Protein AF-A0ABD2PYH4-F1 (afdb_monomer)

Solvent-accessible surface area (backbone atoms only — not comparable to full-atom values): 15329 Å² total; per-residue (Å²): 143,84,87,74,75,92,82,70,77,80,45,58,49,52,54,31,32,71,76,55,33,75,65,36,20,53,52,49,48,51,53,51,51,51,53,52,54,51,49,51,51,51,50,50,53,50,52,33,52,53,50,41,56,49,49,52,53,52,52,36,60,73,67,74,44,72,78,86,56,76,62,46,77,54,95,94,41,77,39,67,88,68,79,51,94,85,57,79,79,76,77,74,84,88,70,82,93,72,70,71,74,66,64,50,70,69,49,51,61,53,58,67,59,66,26,75,88,54,48,40,46,50,52,49,52,64,57,45,50,64,61,72,66,53,87,53,70,68,60,59,60,59,50,52,57,55,54,54,53,49,53,53,49,52,53,52,50,52,53,54,50,28,66,74,62,32,84,39,70,38,89,52,91,81,54,97,51,84,52,41,51,61,79,92,80,54,85,67,55,62,57,52,54,56,53,51,56,58,74,71,63,47,77,73,53,44,61,69,55,53,70,70,45,93,61,63,90,44,48,68,59,56,49,50,52,50,53,50,52,52,51,52,50,52,51,51,52,52,48,49,51,60,36,15,39,84,62,42,74,85,49,61,81,131

Structure (mmCIF, N/CA/C/O backbone):
data_AF-A0ABD2PYH4-F1
#
_entry.id   AF-A0ABD2PYH4-F1
#
loop_
_atom_site.group_PDB
_atom_site.id
_atom_site.type_symbol
_atom_site.label_atom_id
_atom_site.label_alt_id
_atom_site.label_comp_id
_atom_site.label_asym_id
_atom_site.label_entity_id
_atom_site.label_seq_id
_atom_site.pdbx_PDB_ins_code
_atom_site.Cartn_x
_atom_site.Cartn_y
_atom_site.Cartn_z
_atom_site.occupancy
_atom_site.B_iso_or_equiv
_atom_site.auth_seq_id
_atom_site.auth_comp_id
_atom_site.auth_asym_id
_atom_site.auth_atom_id
_atom_site.pdbx_PDB_model_num
ATOM 1 N N . LEU A 1 1 ? -25.770 0.759 36.633 1.00 55.25 1 LEU A N 1
ATOM 2 C CA . LEU A 1 1 ? -25.312 2.166 36.551 1.00 55.25 1 LEU A CA 1
ATOM 3 C C . LEU A 1 1 ? -24.703 2.582 37.887 1.00 55.25 1 LEU A C 1
ATOM 5 O O . LEU A 1 1 ? -25.435 2.976 38.781 1.00 55.25 1 LEU A O 1
ATOM 9 N N . ARG A 1 2 ? -23.384 2.439 38.046 1.00 36.56 2 ARG A N 1
ATOM 10 C CA . ARG A 1 2 ? -22.589 3.073 39.109 1.00 36.56 2 ARG A CA 1
ATOM 11 C C . ARG A 1 2 ? -21.143 3.151 38.610 1.00 36.56 2 ARG A C 1
ATOM 13 O O . ARG A 1 2 ? -20.531 2.115 38.390 1.00 36.56 2 ARG A O 1
ATOM 20 N N . GLY A 1 3 ? -20.645 4.371 38.404 1.00 35.72 3 GLY A N 1
ATOM 21 C CA . GLY A 1 3 ? -19.208 4.659 38.443 1.00 35.72 3 GLY A CA 1
ATOM 22 C C . GLY A 1 3 ? -18.401 4.716 37.141 1.00 35.72 3 GLY A C 1
ATOM 23 O O . GLY A 1 3 ? -17.185 4.781 37.248 1.00 35.72 3 GLY A O 1
ATOM 24 N N . PHE A 1 4 ? -19.000 4.738 35.945 1.00 38.03 4 PHE A N 1
ATOM 25 C CA . PHE A 1 4 ? -18.251 5.100 34.729 1.00 38.03 4 PHE A CA 1
ATOM 26 C C . PHE A 1 4 ? -18.482 6.574 34.405 1.00 38.03 4 PHE A C 1
ATOM 28 O O . PHE A 1 4 ? -19.596 6.981 34.078 1.00 38.03 4 PHE A O 1
ATOM 35 N N . SER A 1 5 ? -17.418 7.363 34.544 1.00 36.88 5 SER A N 1
ATOM 36 C CA . SER A 1 5 ? -17.341 8.753 34.103 1.00 36.88 5 SER A CA 1
ATOM 37 C C . SER A 1 5 ? -17.859 8.881 32.666 1.00 36.88 5 SER A C 1
ATOM 39 O O . SER A 1 5 ? -17.335 8.275 31.731 1.00 36.88 5 SER A O 1
ATOM 41 N N . SER A 1 6 ? -18.927 9.655 32.503 1.00 42.75 6 SER A N 1
ATOM 42 C CA . SER A 1 6 ? -19.680 9.869 31.270 1.00 42.75 6 SER A CA 1
ATOM 43 C C . SER A 1 6 ? -18.986 10.855 30.319 1.00 42.75 6 SER A C 1
ATOM 45 O O . SER A 1 6 ? -19.569 11.874 29.955 1.00 42.75 6 SER A O 1
ATOM 47 N N . SER A 1 7 ? -17.736 10.585 29.930 1.00 39.34 7 SER A N 1
ATOM 48 C CA . SER A 1 7 ? -17.018 11.418 28.944 1.00 39.34 7 SER A CA 1
ATOM 49 C C . SER A 1 7 ? -15.930 10.699 28.132 1.00 39.34 7 SER A C 1
ATOM 51 O O . SER A 1 7 ? -15.335 11.321 27.254 1.00 39.34 7 SER A O 1
ATOM 53 N N . ILE A 1 8 ? -15.654 9.416 28.372 1.00 49.25 8 ILE A N 1
ATOM 54 C CA . ILE A 1 8 ? -14.667 8.655 27.590 1.00 49.25 8 ILE A CA 1
ATOM 55 C C . ILE A 1 8 ? -15.451 7.615 26.805 1.00 49.25 8 ILE A C 1
ATOM 57 O O . ILE A 1 8 ? -16.076 6.714 27.360 1.00 49.25 8 ILE A O 1
ATOM 61 N N . GLY A 1 9 ? -15.579 7.851 25.504 1.00 55.28 9 GLY A N 1
ATOM 62 C CA . GLY A 1 9 ? -16.462 7.059 24.672 1.00 55.28 9 GLY A CA 1
ATOM 63 C C . GLY A 1 9 ? -15.933 5.641 24.530 1.00 55.28 9 GLY A C 1
ATOM 64 O O . GLY A 1 9 ? -14.962 5.488 23.821 1.00 55.28 9 GLY A O 1
ATOM 65 N N . ILE A 1 10 ? -16.673 4.646 25.041 1.00 61.97 10 ILE A N 1
ATOM 66 C CA . ILE A 1 10 ? -16.471 3.184 24.891 1.00 61.97 10 ILE A CA 1
ATOM 67 C C . ILE A 1 10 ? -15.473 2.848 23.770 1.00 61.97 10 ILE A C 1
ATOM 69 O O . ILE A 1 10 ? -15.827 2.939 22.589 1.00 61.97 10 ILE A O 1
ATOM 73 N N . GLU A 1 11 ? -14.239 2.528 24.119 1.00 75.75 11 GLU A N 1
ATOM 74 C CA . GLU A 1 11 ? -13.192 2.172 23.164 1.00 75.75 11 GLU A CA 1
ATOM 75 C C . GLU A 1 11 ? -13.165 0.656 22.935 1.00 75.75 11 GLU A C 1
ATOM 77 O O . GLU A 1 11 ? -13.817 -0.112 23.645 1.00 75.75 11 GLU A O 1
ATOM 82 N N . PHE A 1 12 ? -12.424 0.197 21.925 1.00 79.06 12 PHE A N 1
ATOM 83 C CA . PHE A 1 12 ? -12.293 -1.234 21.627 1.00 79.06 12 PHE A CA 1
ATOM 84 C C . PHE A 1 12 ? -11.855 -2.050 22.861 1.00 79.06 12 PHE A C 1
ATOM 86 O O . PHE A 1 12 ? -12.396 -3.122 23.134 1.00 79.06 12 PHE A O 1
ATOM 93 N N . VAL A 1 13 ? -10.943 -1.496 23.663 1.00 79.81 13 VAL A N 1
ATOM 94 C CA . VAL A 1 13 ? -10.446 -2.113 24.901 1.00 79.81 13 VAL A CA 1
ATOM 95 C C . VAL A 1 13 ? -11.536 -2.214 25.979 1.00 79.81 13 VAL A C 1
ATOM 97 O O . VAL A 1 13 ? -11.561 -3.201 26.719 1.00 79.81 13 VAL A O 1
ATOM 100 N N . ASP A 1 14 ? -12.473 -1.263 26.035 1.00 80.56 14 ASP A N 1
ATOM 101 C CA . ASP A 1 14 ? -13.601 -1.291 26.978 1.00 80.56 14 ASP A CA 1
ATOM 102 C C . ASP A 1 14 ? -14.601 -2.393 26.619 1.00 80.56 14 ASP A C 1
ATOM 104 O O . ASP A 1 14 ? -15.128 -3.082 27.495 1.00 80.56 14 ASP A O 1
ATOM 108 N N . VAL A 1 15 ? -14.833 -2.602 25.319 1.00 83.44 15 VAL A N 1
ATOM 109 C CA . VAL A 1 15 ? -15.679 -3.694 24.819 1.00 83.44 15 VAL A CA 1
ATOM 110 C C . VAL A 1 15 ? -15.059 -5.045 25.175 1.00 83.44 15 VAL A C 1
ATOM 112 O O . VAL A 1 15 ? -15.750 -5.930 25.680 1.00 83.44 15 VAL A O 1
ATOM 115 N N . LEU A 1 16 ? -13.747 -5.197 24.985 1.00 83.50 16 LEU A N 1
ATOM 116 C CA . LEU A 1 16 ? -13.039 -6.416 25.376 1.00 83.50 16 LEU A CA 1
ATOM 117 C C . LEU A 1 16 ? -13.054 -6.643 26.887 1.00 83.50 16 LEU A C 1
ATOM 119 O O . LEU A 1 16 ? -13.235 -7.777 27.324 1.00 83.50 16 LEU A O 1
ATOM 123 N N . HIS A 1 17 ? -12.919 -5.584 27.687 1.00 85.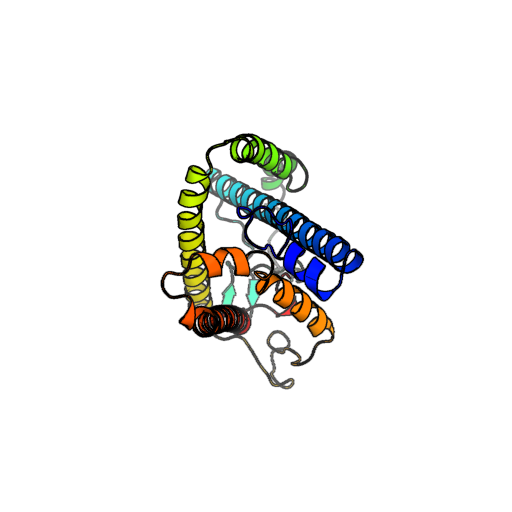88 17 HIS A N 1
ATOM 124 C CA . HIS A 1 17 ? -13.040 -5.688 29.138 1.00 85.88 17 HIS A CA 1
ATOM 125 C C . HIS A 1 17 ? -14.434 -6.170 29.561 1.00 85.88 17 HIS A C 1
ATOM 127 O O . HIS A 1 17 ? -14.556 -6.970 30.487 1.00 85.88 17 HIS A O 1
ATOM 133 N N . TYR A 1 18 ? -15.484 -5.710 28.875 1.00 86.25 18 TYR A N 1
ATOM 134 C CA . TYR A 1 18 ? -16.859 -6.112 29.161 1.00 86.25 18 TYR A CA 1
ATOM 135 C C . TYR A 1 18 ? -17.127 -7.589 28.832 1.00 86.25 18 TYR A C 1
ATOM 137 O O . TYR A 1 18 ? -17.716 -8.288 29.654 1.00 86.25 18 TYR A O 1
ATOM 145 N N . TYR A 1 19 ? -16.684 -8.078 27.667 1.00 88.69 19 TYR A N 1
ATOM 146 C CA . TYR A 1 19 ? -16.993 -9.443 27.217 1.00 88.69 19 TYR A CA 1
ATOM 147 C C . TYR A 1 19 ? -15.991 -10.511 27.679 1.00 88.69 19 TYR A C 1
ATOM 149 O O . TYR A 1 19 ? -16.397 -11.624 27.997 1.00 88.69 19 TYR A O 1
ATOM 157 N N . LEU A 1 20 ? -14.690 -10.204 27.702 1.00 88.75 20 LEU A N 1
ATOM 158 C CA . LEU A 1 20 ? -13.616 -11.165 28.004 1.00 88.75 20 LEU A CA 1
ATOM 159 C C . LEU A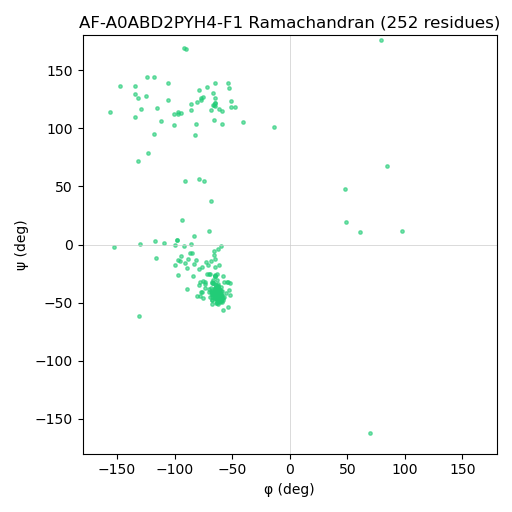 1 20 ? -12.956 -10.910 29.375 1.00 88.75 20 LEU A C 1
ATOM 161 O O . LEU A 1 20 ? -12.014 -11.607 29.762 1.00 88.75 20 LEU A O 1
ATOM 165 N N . GLY A 1 21 ? -13.425 -9.908 30.121 1.00 89.75 21 GLY A N 1
ATOM 166 C CA . GLY A 1 21 ? -12.884 -9.552 31.428 1.00 89.75 21 GLY A CA 1
ATOM 167 C C . GLY A 1 21 ? -11.484 -8.933 31.366 1.00 89.75 21 GLY A C 1
ATOM 168 O O . GLY A 1 21 ? -11.002 -8.458 30.333 1.00 89.75 21 GLY A O 1
ATOM 169 N N . ARG A 1 22 ? -10.800 -8.936 32.515 1.00 86.25 22 ARG A N 1
ATOM 170 C CA . ARG A 1 22 ? -9.528 -8.220 32.707 1.00 86.25 22 ARG A CA 1
ATOM 171 C C . ARG A 1 22 ? -8.386 -8.752 31.833 1.00 86.25 22 ARG A C 1
ATOM 173 O O . ARG A 1 22 ? -7.590 -7.962 31.334 1.00 86.25 22 ARG A O 1
ATOM 180 N N . TYR A 1 23 ? -8.330 -10.067 31.610 1.00 88.62 23 TYR A N 1
ATOM 181 C CA . TYR A 1 23 ? -7.319 -10.682 30.743 1.00 88.62 23 TYR A CA 1
ATOM 182 C C . TYR A 1 23 ? -7.549 -10.348 29.264 1.00 88.62 23 TYR A C 1
ATOM 184 O O . TYR A 1 23 ? -6.595 -10.016 28.565 1.00 88.62 23 TYR A O 1
ATOM 192 N N . GLY A 1 24 ? -8.801 -10.355 28.795 1.00 87.19 24 GLY A N 1
ATOM 193 C CA . GLY A 1 24 ? -9.121 -10.009 27.407 1.00 87.19 24 GLY A CA 1
ATOM 194 C C . GLY A 1 24 ? -8.787 -8.564 27.045 1.00 87.19 24 GLY A C 1
ATOM 195 O O . GLY A 1 24 ? -8.262 -8.303 25.967 1.00 87.19 24 GLY A O 1
ATOM 196 N N . SER A 1 25 ? -9.023 -7.633 27.971 1.00 85.31 25 SER A N 1
ATOM 197 C CA . SER A 1 25 ? -8.637 -6.227 27.814 1.00 85.31 25 SER A CA 1
ATOM 198 C C . SER A 1 25 ? -7.118 -6.053 27.663 1.00 85.31 25 SER A C 1
ATOM 200 O O . SER A 1 25 ? -6.668 -5.382 26.734 1.00 85.31 25 SER A O 1
ATOM 202 N N . PHE A 1 26 ? -6.320 -6.725 28.502 1.00 87.31 26 PHE A N 1
ATOM 203 C CA . PHE A 1 26 ? -4.856 -6.690 28.406 1.00 87.31 26 PHE A CA 1
ATOM 204 C C . PHE A 1 26 ? -4.339 -7.282 27.086 1.00 87.31 26 PHE A C 1
ATOM 206 O O . PHE A 1 26 ? -3.517 -6.667 26.408 1.00 87.31 26 PHE A O 1
ATOM 213 N N . VAL A 1 27 ? -4.853 -8.450 26.692 1.00 90.38 27 VAL A N 1
ATOM 214 C CA . VAL A 1 27 ? -4.476 -9.111 25.434 1.00 90.38 27 VAL A CA 1
ATOM 215 C C . VAL A 1 27 ? -4.837 -8.236 24.229 1.00 90.38 27 VAL A C 1
ATOM 217 O O . VAL A 1 27 ? -4.009 -8.035 23.341 1.00 90.38 27 VAL A O 1
ATOM 220 N N . GLY A 1 28 ? -6.035 -7.649 24.213 1.00 87.81 28 GLY A N 1
ATOM 221 C CA . GLY A 1 28 ? -6.471 -6.754 23.141 1.00 87.81 28 GLY A CA 1
ATOM 222 C C . GLY A 1 28 ? -5.644 -5.479 23.024 1.00 87.81 28 GLY A C 1
ATOM 223 O O . GLY A 1 28 ? -5.340 -5.039 21.914 1.00 87.81 28 GLY A O 1
ATOM 224 N N . PHE A 1 29 ? -5.237 -4.907 24.158 1.00 88.25 29 PHE A N 1
ATOM 225 C CA . PHE A 1 29 ? -4.316 -3.775 24.182 1.00 88.25 29 PHE A CA 1
ATOM 226 C C . PHE A 1 29 ? -2.960 -4.142 23.561 1.00 88.25 29 PHE A C 1
ATOM 228 O O . PHE A 1 29 ? -2.459 -3.410 22.707 1.00 88.25 29 PHE A O 1
ATOM 235 N N . LEU A 1 30 ? -2.405 -5.305 23.920 1.00 92.62 30 LEU A N 1
ATOM 236 C CA . LEU A 1 30 ? -1.135 -5.797 23.377 1.00 92.62 30 LEU A CA 1
ATOM 237 C C . LEU A 1 30 ? -1.186 -5.986 21.856 1.00 92.62 30 LEU A C 1
ATOM 239 O O . LEU A 1 30 ? -0.322 -5.471 21.149 1.00 92.62 30 LEU A O 1
ATOM 243 N N . PHE A 1 31 ? -2.214 -6.666 21.339 1.00 90.69 31 PHE A N 1
ATOM 244 C CA . PHE A 1 31 ? -2.383 -6.855 19.893 1.00 90.69 31 PHE A CA 1
ATOM 245 C C . PHE A 1 31 ? -2.593 -5.532 19.149 1.00 90.69 31 PHE A C 1
ATOM 247 O O . PHE A 1 31 ? -2.065 -5.346 18.052 1.00 90.69 31 PHE A O 1
ATOM 254 N N . SER A 1 32 ? -3.306 -4.583 19.761 1.00 90.44 32 SER A N 1
ATOM 255 C CA . SER A 1 32 ? -3.489 -3.246 19.192 1.00 90.44 32 SER A CA 1
ATOM 256 C C . SER A 1 32 ? -2.162 -2.497 19.077 1.00 90.44 32 SER A C 1
ATOM 258 O O . SER A 1 32 ? -1.856 -1.964 18.012 1.00 90.44 32 SER A O 1
ATOM 260 N N . MET A 1 33 ? -1.335 -2.518 20.125 1.00 90.56 33 MET A N 1
ATOM 261 C CA . MET A 1 33 ? 0.001 -1.914 20.090 1.00 90.56 33 MET A CA 1
ATOM 262 C C . MET A 1 33 ? 0.922 -2.605 19.086 1.00 90.56 33 MET A C 1
ATOM 264 O O . MET A 1 33 ? 1.617 -1.928 18.333 1.00 90.56 33 MET A O 1
ATOM 268 N N . LEU A 1 34 ? 0.881 -3.937 19.013 1.00 93.25 34 LEU A N 1
ATOM 269 C CA . LEU A 1 34 ? 1.674 -4.703 18.055 1.00 93.25 34 LEU A CA 1
ATOM 270 C C . LEU A 1 34 ? 1.336 -4.321 16.608 1.00 93.25 34 LEU A C 1
ATOM 272 O O . LEU A 1 34 ? 2.240 -4.064 15.817 1.00 93.25 34 LEU A O 1
ATOM 276 N N . SER A 1 35 ? 0.044 -4.225 16.276 1.00 91.19 35 SER A N 1
ATOM 277 C CA . SER A 1 35 ? -0.401 -3.813 14.938 1.00 91.19 35 SER A CA 1
ATOM 278 C C . SER A 1 35 ? 0.049 -2.391 14.583 1.00 91.19 35 SER A C 1
ATOM 280 O O . SER A 1 35 ? 0.496 -2.141 13.465 1.00 91.19 35 SER A O 1
ATOM 282 N N . PHE A 1 36 ? 0.004 -1.470 15.550 1.00 90.50 36 PHE A N 1
ATOM 283 C CA . PHE A 1 36 ? 0.435 -0.089 15.364 1.00 90.50 36 PHE A CA 1
ATOM 284 C C . PHE A 1 36 ? 1.948 0.016 15.135 1.00 90.50 36 PHE A C 1
ATOM 286 O O . PHE A 1 36 ? 2.381 0.655 14.178 1.00 90.50 36 PHE A O 1
ATOM 293 N N . VAL A 1 37 ? 2.758 -0.658 15.960 1.00 93.31 37 VAL A N 1
ATOM 294 C CA . VAL A 1 37 ? 4.220 -0.700 15.790 1.00 93.31 37 VAL A CA 1
ATOM 295 C C . VAL A 1 37 ? 4.598 -1.354 14.460 1.00 93.31 37 VAL A C 1
ATOM 297 O O . VAL A 1 37 ? 5.460 -0.836 13.754 1.00 93.31 37 VAL A O 1
ATOM 300 N N . GLY A 1 38 ? 3.921 -2.440 14.075 1.00 93.00 38 GLY A N 1
ATOM 301 C CA . GLY A 1 38 ? 4.127 -3.089 12.779 1.00 93.00 38 GLY A CA 1
ATOM 302 C C . GLY A 1 38 ? 3.883 -2.139 11.603 1.00 93.00 38 GLY A C 1
ATOM 303 O O . GLY A 1 38 ? 4.726 -2.035 10.714 1.00 93.00 38 GLY A O 1
ATOM 304 N N . ALA A 1 39 ? 2.784 -1.379 11.634 1.00 91.12 39 ALA A N 1
ATOM 305 C CA . ALA A 1 39 ? 2.490 -0.379 10.609 1.00 91.12 39 ALA A CA 1
ATOM 306 C C . ALA A 1 39 ? 3.558 0.730 10.544 1.00 91.12 39 ALA A C 1
ATOM 308 O O . ALA A 1 39 ? 3.969 1.115 9.452 1.00 91.12 39 ALA A O 1
ATOM 309 N N . LEU A 1 40 ? 4.055 1.209 11.693 1.00 91.38 40 LEU A N 1
ATOM 310 C CA . LEU A 1 40 ? 5.134 2.204 11.738 1.00 91.38 40 LEU A CA 1
ATOM 311 C C . LEU A 1 40 ? 6.433 1.689 11.107 1.00 91.38 40 LEU A C 1
ATOM 313 O O . LEU A 1 40 ? 7.085 2.430 10.373 1.00 91.38 40 LEU A O 1
ATOM 317 N N . ILE A 1 41 ? 6.793 0.427 11.358 1.00 92.50 41 ILE A N 1
ATOM 318 C CA . ILE A 1 41 ? 7.981 -0.201 10.764 1.00 92.50 41 ILE A CA 1
ATOM 319 C C . ILE A 1 41 ? 7.836 -0.283 9.242 1.00 92.50 41 ILE A C 1
ATOM 321 O O . ILE A 1 41 ? 8.741 0.131 8.521 1.00 92.50 41 ILE A O 1
ATOM 325 N N . VAL A 1 42 ? 6.692 -0.763 8.742 1.00 92.69 42 VAL A N 1
ATOM 326 C CA . VAL A 1 42 ? 6.438 -0.857 7.295 1.00 92.69 42 VAL A CA 1
ATOM 327 C C . VAL A 1 42 ? 6.469 0.525 6.642 1.00 92.69 42 VAL A C 1
ATOM 329 O O . VAL A 1 42 ? 7.111 0.690 5.608 1.00 92.69 42 VAL A O 1
ATOM 332 N N . PHE A 1 43 ? 5.852 1.541 7.255 1.00 90.75 43 PHE A N 1
ATOM 333 C CA . PHE A 1 43 ? 5.919 2.909 6.736 1.00 90.75 43 PHE A CA 1
ATOM 334 C C . PHE A 1 43 ? 7.342 3.451 6.686 1.00 90.75 43 PHE A C 1
ATOM 336 O O . PHE A 1 43 ? 7.703 4.093 5.702 1.00 90.75 43 PHE A O 1
ATOM 343 N N . PHE A 1 44 ? 8.155 3.179 7.706 1.00 92.06 44 PHE A N 1
ATOM 344 C CA . PHE A 1 44 ? 9.553 3.588 7.709 1.00 92.06 44 PHE A CA 1
ATOM 345 C C . PHE A 1 44 ? 10.333 2.927 6.565 1.00 92.06 44 PHE A C 1
ATOM 347 O O . PHE A 1 44 ? 10.993 3.626 5.800 1.00 92.06 44 PHE A O 1
ATOM 354 N N . ILE A 1 45 ? 10.188 1.607 6.389 1.00 91.62 45 ILE A N 1
ATOM 355 C CA . ILE A 1 45 ? 10.843 0.850 5.309 1.00 91.62 45 ILE A CA 1
ATOM 356 C C . ILE A 1 45 ? 10.422 1.378 3.934 1.00 91.62 45 ILE A C 1
ATOM 358 O O . ILE A 1 45 ? 11.277 1.646 3.090 1.00 91.62 45 ILE A O 1
ATOM 362 N N . LEU A 1 46 ? 9.117 1.562 3.707 1.00 91.50 46 LEU A N 1
ATOM 363 C CA . LEU A 1 46 ? 8.601 2.075 2.438 1.00 91.50 46 LEU A CA 1
ATOM 364 C C . LEU A 1 46 ? 9.117 3.484 2.156 1.00 91.50 46 LEU A C 1
ATOM 366 O O . LEU A 1 46 ? 9.550 3.760 1.044 1.00 91.50 46 LEU A O 1
ATOM 370 N N . LEU A 1 47 ? 9.112 4.369 3.152 1.00 90.94 47 LEU A N 1
ATOM 371 C CA . LEU A 1 47 ? 9.573 5.742 2.984 1.00 90.94 47 LEU A CA 1
ATOM 372 C C . LEU A 1 47 ? 11.076 5.809 2.678 1.00 90.94 47 LEU A C 1
ATOM 374 O O . LEU A 1 47 ? 11.481 6.577 1.808 1.00 90.94 47 LEU A O 1
ATOM 378 N N . THR A 1 48 ? 11.894 4.987 3.342 1.00 91.00 48 THR A N 1
ATOM 379 C CA . THR A 1 48 ? 13.316 4.838 3.005 1.00 91.00 48 THR A CA 1
ATOM 380 C C . THR A 1 48 ? 13.490 4.345 1.572 1.00 91.00 48 THR A C 1
ATOM 382 O O . THR A 1 48 ? 14.265 4.941 0.833 1.00 91.00 48 THR A O 1
ATOM 385 N N . ASN A 1 49 ? 12.758 3.308 1.160 1.00 89.88 49 ASN A N 1
ATOM 386 C CA . ASN A 1 49 ? 12.868 2.744 -0.185 1.00 89.88 49 ASN A CA 1
ATOM 387 C C . ASN A 1 49 ? 12.448 3.758 -1.270 1.00 89.88 49 ASN A C 1
ATOM 389 O O . ASN A 1 49 ? 13.185 4.015 -2.219 1.00 89.88 49 ASN A O 1
ATOM 393 N N . PHE A 1 50 ? 11.307 4.428 -1.081 1.00 90.88 50 PHE A N 1
ATOM 394 C CA . PHE A 1 50 ? 10.858 5.483 -1.988 1.00 90.88 50 PHE A CA 1
ATOM 395 C C . PHE A 1 50 ? 11.860 6.633 -2.075 1.00 90.88 50 PHE A C 1
ATOM 397 O O . PHE A 1 50 ? 12.138 7.104 -3.177 1.00 90.88 50 PHE A O 1
ATOM 404 N N . LEU A 1 51 ? 12.420 7.085 -0.948 1.00 89.56 51 LEU A N 1
ATOM 405 C CA . LEU A 1 51 ? 13.410 8.160 -0.961 1.00 89.56 51 LEU A CA 1
ATOM 406 C C . LEU A 1 51 ? 14.718 7.722 -1.626 1.00 89.56 51 LEU A C 1
ATOM 408 O O . LEU A 1 51 ? 15.304 8.508 -2.367 1.00 89.56 51 LEU A O 1
ATOM 412 N N . PHE A 1 52 ? 15.152 6.482 -1.393 1.00 88.62 52 PHE A N 1
ATOM 413 C CA . PHE A 1 52 ? 16.348 5.919 -2.007 1.00 88.62 52 PHE A CA 1
ATOM 414 C C . PHE A 1 52 ? 16.240 5.956 -3.537 1.00 88.62 52 PHE A C 1
ATOM 416 O O . PHE A 1 52 ? 17.041 6.644 -4.170 1.00 88.62 52 PHE A O 1
ATOM 423 N N . HIS A 1 53 ? 15.190 5.354 -4.106 1.00 86.69 53 HIS A N 1
ATOM 424 C CA . HIS A 1 53 ? 14.968 5.347 -5.557 1.00 86.69 53 HIS A CA 1
ATOM 425 C C . HIS A 1 53 ? 14.654 6.733 -6.133 1.00 86.69 53 HIS A C 1
ATOM 427 O O . HIS A 1 53 ? 15.015 7.029 -7.269 1.00 86.69 53 HIS A O 1
ATOM 433 N N . THR A 1 54 ? 14.023 7.621 -5.358 1.00 88.31 54 THR A N 1
ATOM 434 C CA . THR A 1 54 ? 13.850 9.024 -5.774 1.00 88.31 54 THR A CA 1
ATOM 435 C C . THR A 1 54 ? 15.204 9.730 -5.888 1.00 88.31 54 THR A C 1
ATOM 437 O O . THR A 1 54 ? 15.419 10.498 -6.821 1.00 88.31 54 THR A O 1
ATOM 440 N N . GLY A 1 55 ? 16.128 9.468 -4.959 1.00 85.38 55 GLY A N 1
ATOM 441 C CA . GLY A 1 55 ? 17.487 10.003 -4.995 1.00 85.38 55 GLY A CA 1
ATOM 442 C C . GLY A 1 55 ? 18.296 9.484 -6.180 1.00 85.38 55 GLY A C 1
ATOM 443 O O . GLY A 1 55 ? 18.913 10.289 -6.873 1.00 85.38 55 GLY A O 1
ATOM 444 N N . GLU A 1 56 ? 18.232 8.177 -6.457 1.00 82.75 56 GLU A N 1
ATOM 445 C CA . GLU A 1 56 ? 18.842 7.582 -7.656 1.00 82.75 56 GLU A CA 1
ATOM 446 C C . GLU A 1 56 ? 18.295 8.230 -8.933 1.00 82.75 56 GLU A C 1
ATOM 448 O O . GLU A 1 56 ? 19.068 8.696 -9.767 1.00 82.75 56 GLU A O 1
ATOM 453 N N . PHE A 1 57 ? 16.969 8.374 -9.039 1.00 83.56 57 PHE A N 1
ATOM 454 C CA . PHE A 1 57 ? 16.329 9.012 -10.190 1.00 83.56 57 PHE A CA 1
ATOM 455 C C . PHE A 1 57 ? 16.792 10.464 -10.401 1.00 83.56 57 PHE A C 1
ATOM 457 O O . PHE A 1 57 ? 17.085 10.871 -11.526 1.00 83.56 57 PHE A O 1
ATOM 464 N N . ILE A 1 58 ? 16.889 11.260 -9.329 1.00 85.50 58 ILE A N 1
ATOM 465 C CA . ILE A 1 58 ? 17.377 12.647 -9.407 1.00 85.50 58 ILE A CA 1
ATOM 466 C C . ILE A 1 58 ? 18.856 12.683 -9.814 1.00 85.50 58 ILE A C 1
ATOM 468 O O . ILE A 1 58 ? 19.246 13.532 -10.620 1.00 85.50 58 ILE A O 1
ATOM 472 N N . HIS A 1 59 ? 19.674 11.778 -9.273 1.00 82.50 59 HIS A N 1
ATOM 473 C CA . HIS A 1 59 ? 21.096 11.696 -9.588 1.00 82.50 59 HIS A CA 1
ATOM 474 C C . HIS A 1 59 ? 21.318 11.355 -11.067 1.00 82.50 59 HIS A C 1
ATOM 476 O O . HIS A 1 59 ? 22.014 12.100 -11.760 1.00 82.50 59 HIS A O 1
ATOM 482 N N . GLU A 1 60 ? 20.665 10.309 -11.578 1.00 80.00 60 GLU A N 1
ATOM 483 C CA . GLU A 1 60 ? 20.731 9.916 -12.992 1.00 80.00 60 GLU A CA 1
ATOM 484 C C . GLU A 1 60 ? 20.287 11.053 -13.921 1.00 80.00 60 GLU A C 1
ATOM 486 O O . GLU A 1 60 ? 20.988 11.392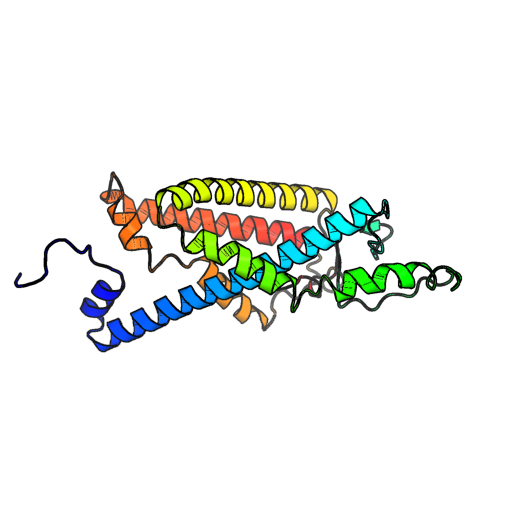 -14.880 1.00 80.00 60 GLU A O 1
ATOM 491 N N . TYR A 1 61 ? 19.181 11.727 -13.583 1.00 81.31 61 TYR A N 1
ATOM 492 C CA . TYR A 1 61 ? 18.695 12.878 -14.343 1.00 81.31 61 TYR A CA 1
ATOM 493 C C . TYR A 1 61 ? 19.704 14.039 -14.358 1.00 81.31 61 TYR A C 1
ATOM 495 O O . TYR A 1 61 ? 19.908 14.676 -15.392 1.00 81.31 61 TYR A O 1
ATOM 503 N N . SER A 1 62 ? 20.371 14.308 -13.230 1.00 80.94 62 SER A N 1
ATOM 504 C CA . SER A 1 62 ? 21.352 15.395 -13.113 1.00 80.94 62 SER A CA 1
ATOM 505 C C . SER A 1 62 ? 22.608 15.163 -13.958 1.00 80.94 62 SER A C 1
ATOM 507 O O . SER A 1 62 ? 23.167 16.109 -14.519 1.00 80.94 62 SER A O 1
ATOM 509 N N . GLN A 1 63 ? 23.013 13.902 -14.120 1.00 77.06 63 GLN A N 1
ATOM 510 C CA . GLN A 1 63 ? 24.193 13.525 -14.893 1.00 77.06 63 GLN A CA 1
ATOM 511 C C . GLN A 1 63 ? 23.923 13.414 -16.404 1.00 77.06 63 GLN A C 1
ATOM 513 O O . GLN A 1 63 ? 24.805 12.965 -17.134 1.00 77.06 63 GLN A O 1
ATOM 518 N N . HIS A 1 64 ? 22.727 13.795 -16.894 1.00 63.81 64 HIS A N 1
ATOM 519 C CA . HIS A 1 64 ? 22.278 13.595 -18.290 1.00 63.81 64 HIS A CA 1
ATOM 520 C C . HIS A 1 64 ? 22.498 12.162 -18.802 1.00 63.81 64 HIS A C 1
ATOM 522 O O . HIS A 1 64 ? 22.536 11.902 -20.006 1.00 63.81 64 HIS A O 1
ATOM 528 N N . SER A 1 65 ? 22.656 11.223 -17.877 1.00 58.62 65 SER A N 1
ATOM 529 C CA . SER A 1 65 ? 22.815 9.820 -18.176 1.00 58.62 65 SER A CA 1
ATOM 530 C C . SER A 1 65 ? 21.400 9.287 -18.297 1.00 58.62 65 SER A C 1
ATOM 532 O O . SER A 1 65 ? 20.621 9.365 -17.350 1.00 58.62 65 SER A O 1
ATOM 534 N N . HIS A 1 66 ? 21.020 8.826 -19.489 1.00 55.88 66 HIS A N 1
ATOM 535 C CA . HIS A 1 66 ? 19.751 8.122 -19.638 1.00 55.88 66 HIS A CA 1
ATOM 536 C C . HIS A 1 66 ? 19.711 6.979 -18.618 1.00 55.88 66 HIS A C 1
ATOM 538 O O . HIS A 1 66 ? 20.749 6.328 -18.454 1.00 55.88 66 HIS A O 1
ATOM 544 N N . PRO A 1 67 ? 18.563 6.734 -17.954 1.00 54.34 67 PRO A N 1
ATOM 545 C CA . PRO A 1 67 ? 18.461 5.674 -16.963 1.00 54.34 67 PRO A CA 1
ATOM 546 C C . PRO A 1 67 ? 18.987 4.392 -17.596 1.00 54.34 67 PRO A C 1
ATOM 548 O O . PRO A 1 67 ? 18.482 3.947 -18.632 1.00 54.34 67 PRO A O 1
ATOM 551 N N . SER A 1 68 ? 20.058 3.841 -17.023 1.00 49.22 68 SER A N 1
ATOM 552 C CA . SER A 1 68 ? 20.707 2.609 -17.475 1.00 49.22 68 SER A CA 1
ATOM 553 C C . SER A 1 68 ? 19.848 1.410 -17.085 1.00 49.22 68 SER A C 1
ATOM 555 O O . SER A 1 68 ? 20.282 0.487 -16.404 1.00 49.22 68 SER A O 1
ATOM 557 N N . MET A 1 69 ? 18.585 1.438 -17.498 1.00 51.69 69 MET A N 1
ATOM 558 C CA . MET A 1 69 ? 17.654 0.352 -17.305 1.00 51.69 69 MET A CA 1
ATOM 559 C C . MET A 1 69 ? 17.939 -0.653 -18.409 1.00 51.69 69 MET A C 1
ATOM 561 O O . MET A 1 69 ? 17.644 -0.417 -19.582 1.00 51.69 69 MET A O 1
ATOM 565 N N . HIS A 1 70 ? 18.613 -1.742 -18.047 1.00 54.50 70 HIS A N 1
ATOM 566 C CA . HIS A 1 70 ? 18.922 -2.805 -18.990 1.00 54.50 70 HIS A CA 1
ATOM 567 C C . HIS A 1 70 ? 17.607 -3.352 -19.567 1.00 54.50 70 HIS A C 1
ATOM 569 O O . HIS A 1 70 ? 16.803 -3.895 -18.806 1.00 54.50 70 HIS A O 1
ATOM 575 N N . PRO A 1 71 ? 17.354 -3.198 -20.881 1.00 54.81 71 PRO A N 1
ATOM 576 C CA . PRO A 1 71 ? 16.114 -3.668 -21.474 1.00 54.81 71 PRO A CA 1
ATOM 577 C C . PRO A 1 71 ? 16.058 -5.190 -21.364 1.00 54.81 71 PRO A C 1
ATOM 579 O O . PRO A 1 71 ? 16.979 -5.889 -21.795 1.00 54.81 71 PRO A O 1
ATOM 582 N N . ILE A 1 72 ? 14.973 -5.704 -20.789 1.00 59.00 72 ILE A N 1
ATOM 583 C CA . ILE A 1 72 ? 14.715 -7.140 -20.766 1.00 59.00 72 ILE A CA 1
ATOM 584 C C . ILE A 1 72 ? 14.014 -7.488 -22.080 1.00 59.00 72 ILE A C 1
ATOM 586 O O . ILE A 1 72 ? 12.956 -6.942 -22.401 1.00 59.00 72 ILE A O 1
ATOM 590 N N . PHE A 1 73 ? 14.629 -8.385 -22.850 1.00 57.59 73 PHE A N 1
ATOM 591 C CA . PHE A 1 73 ? 14.095 -8.873 -24.117 1.00 57.59 73 PHE A CA 1
ATOM 592 C C . PHE A 1 73 ? 13.328 -10.171 -23.879 1.00 57.59 73 PHE A C 1
ATOM 594 O O . PHE A 1 73 ? 13.924 -11.192 -23.536 1.00 57.59 73 PHE A O 1
ATOM 601 N N . ILE A 1 74 ? 12.012 -10.139 -24.075 1.00 60.94 74 ILE A N 1
ATOM 602 C CA . ILE A 1 74 ? 11.144 -11.320 -24.007 1.00 60.94 74 ILE A CA 1
ATOM 603 C C . ILE A 1 74 ? 10.204 -11.273 -25.215 1.00 60.94 74 ILE A C 1
ATOM 605 O O . ILE A 1 74 ? 9.600 -10.240 -25.481 1.00 60.94 74 ILE A O 1
ATOM 609 N N . HIS A 1 75 ? 10.109 -12.370 -25.978 1.00 54.94 75 HIS A N 1
ATOM 610 C CA . HIS A 1 75 ? 9.212 -12.500 -27.141 1.00 54.94 75 HIS A CA 1
ATOM 611 C C . HIS A 1 75 ? 9.249 -11.311 -28.133 1.00 54.94 75 HIS A C 1
ATOM 613 O O . HIS A 1 75 ? 8.210 -10.808 -28.551 1.00 54.94 75 HIS A O 1
ATOM 619 N N . ASN A 1 76 ? 10.445 -10.851 -28.532 1.00 57.19 76 ASN A N 1
ATOM 620 C CA . ASN A 1 76 ? 10.654 -9.701 -29.438 1.00 57.19 76 ASN A CA 1
ATOM 621 C C . ASN A 1 76 ? 10.107 -8.347 -28.938 1.00 57.19 76 ASN A C 1
ATOM 623 O O . ASN A 1 76 ? 10.102 -7.378 -29.698 1.00 57.19 76 ASN A O 1
ATOM 627 N N . GLN A 1 77 ? 9.692 -8.250 -27.674 1.00 59.34 77 GLN A N 1
ATOM 628 C CA . GLN A 1 77 ? 9.334 -6.994 -27.028 1.00 59.34 77 GLN A CA 1
ATOM 629 C C . GLN A 1 77 ? 10.426 -6.576 -26.041 1.00 59.34 77 GLN A C 1
ATOM 631 O O . GLN A 1 77 ? 11.012 -7.397 -25.329 1.00 59.34 77 GLN A O 1
ATOM 636 N N . THR A 1 78 ? 10.727 -5.279 -26.035 1.00 62.84 78 THR A N 1
ATOM 637 C CA . THR A 1 78 ? 11.678 -4.663 -25.110 1.00 62.84 78 THR A CA 1
ATOM 638 C C . THR A 1 78 ? 10.924 -4.054 -23.946 1.00 62.84 78 THR A C 1
ATOM 640 O O . THR A 1 78 ? 10.201 -3.073 -24.126 1.00 62.84 78 THR A O 1
ATOM 643 N N . PHE A 1 79 ? 11.129 -4.597 -22.750 1.00 64.25 79 PHE A N 1
ATOM 644 C CA . PHE A 1 79 ? 10.589 -4.021 -21.528 1.00 64.25 79 PHE A CA 1
ATOM 645 C C . PHE A 1 79 ? 11.694 -3.247 -20.811 1.00 64.25 79 PHE A C 1
ATOM 647 O O . PHE A 1 79 ? 12.661 -3.827 -20.320 1.00 64.25 79 PHE A O 1
ATOM 654 N N . THR A 1 80 ? 11.545 -1.925 -20.767 1.00 65.25 80 THR A N 1
ATOM 655 C CA . THR A 1 80 ? 12.438 -1.005 -20.044 1.00 65.25 80 THR A CA 1
ATOM 656 C C . THR A 1 80 ? 11.872 -0.576 -18.702 1.00 65.25 80 THR A C 1
ATOM 658 O O . THR A 1 80 ? 12.509 0.207 -18.028 1.00 65.25 80 THR A O 1
ATOM 661 N N . ASP A 1 81 ? 10.681 -1.049 -18.325 1.00 68.81 81 ASP A N 1
ATOM 662 C CA . ASP A 1 81 ? 9.912 -0.512 -17.194 1.00 68.81 81 ASP A CA 1
ATOM 663 C C . ASP A 1 81 ? 9.701 -1.540 -16.070 1.00 68.81 81 ASP A C 1
ATOM 665 O O . ASP A 1 81 ? 8.987 -1.268 -15.106 1.00 68.81 81 ASP A O 1
ATOM 669 N N . VAL A 1 82 ? 10.274 -2.740 -16.208 1.00 72.00 82 VAL A N 1
ATOM 670 C CA . VAL A 1 82 ? 10.097 -3.856 -15.271 1.00 72.00 82 VAL A CA 1
ATOM 671 C C . VAL A 1 82 ? 11.451 -4.483 -14.972 1.00 72.00 82 VAL A C 1
ATOM 673 O O . VAL A 1 82 ? 12.249 -4.699 -15.880 1.00 72.00 82 VAL A O 1
ATOM 676 N N . VAL A 1 83 ? 11.700 -4.791 -13.700 1.00 73.44 83 VAL A N 1
ATOM 677 C CA . VAL A 1 83 ? 12.955 -5.385 -13.224 1.00 73.44 83 VAL A CA 1
ATOM 678 C C . VAL A 1 83 ? 12.649 -6.678 -12.480 1.00 73.44 83 VAL A C 1
ATOM 680 O O . VAL A 1 83 ? 11.640 -6.779 -11.784 1.00 73.44 83 VAL A O 1
ATOM 683 N N . CYS A 1 84 ? 13.533 -7.663 -12.613 1.00 73.19 84 CYS A N 1
ATOM 684 C CA . CYS A 1 84 ? 13.533 -8.859 -11.784 1.00 73.19 84 CYS A CA 1
ATOM 685 C C . CYS A 1 84 ? 14.956 -9.155 -11.323 1.00 73.19 84 CYS A C 1
ATOM 687 O O . CYS A 1 84 ? 15.797 -9.567 -12.118 1.00 73.19 84 CYS A O 1
ATOM 689 N N . GLU A 1 85 ? 15.209 -8.967 -10.030 1.00 65.38 85 GLU A N 1
ATOM 690 C CA . GLU A 1 85 ? 16.524 -9.197 -9.414 1.00 65.38 85 GLU A CA 1
ATOM 691 C C . GLU A 1 85 ? 16.963 -10.675 -9.507 1.00 65.38 85 GLU A C 1
ATOM 693 O O . GLU A 1 85 ? 18.153 -10.972 -9.531 1.00 65.38 85 GLU A O 1
ATOM 698 N N . ASN A 1 86 ? 16.002 -11.604 -9.612 1.00 60.50 86 ASN A N 1
ATOM 699 C CA . ASN A 1 86 ? 16.234 -13.054 -9.591 1.00 60.50 86 ASN A CA 1
ATOM 700 C C . ASN A 1 86 ? 16.436 -13.693 -10.976 1.00 60.50 86 ASN A C 1
ATOM 702 O O . ASN A 1 86 ? 16.616 -14.909 -11.065 1.00 60.50 86 ASN A O 1
ATOM 706 N N . LEU A 1 87 ? 16.370 -12.922 -12.064 1.00 56.72 87 LEU A N 1
ATOM 707 C CA . LEU A 1 87 ? 16.620 -13.453 -13.403 1.00 56.72 87 LEU A CA 1
ATOM 708 C C . LEU A 1 87 ? 18.140 -13.528 -13.634 1.00 56.72 87 LEU A C 1
ATOM 710 O O . LEU A 1 87 ? 18.815 -12.501 -13.543 1.00 56.72 87 LEU A O 1
ATOM 714 N N . PRO A 1 88 ? 18.714 -14.709 -13.942 1.00 44.06 88 PRO A N 1
ATOM 715 C CA . PRO A 1 88 ? 20.095 -14.769 -14.385 1.00 44.06 88 PRO A CA 1
ATOM 716 C C . PRO A 1 88 ? 20.206 -13.973 -15.684 1.00 44.06 88 PRO A C 1
ATOM 718 O O . PRO A 1 88 ? 19.570 -14.304 -16.683 1.00 44.06 88 PRO A O 1
ATOM 721 N N . TRP A 1 89 ? 20.998 -12.904 -15.635 1.00 44.00 89 TRP A N 1
ATOM 722 C CA . TRP A 1 89 ? 21.442 -12.109 -16.771 1.00 44.00 89 TRP A CA 1
ATOM 723 C C . TRP A 1 89 ? 21.785 -13.050 -17.931 1.00 44.00 89 TRP A C 1
ATOM 725 O O . TRP A 1 89 ? 22.799 -13.748 -17.883 1.00 44.00 89 TRP A O 1
ATOM 735 N N . MET A 1 90 ? 20.941 -13.122 -18.963 1.00 38.84 90 MET A N 1
ATOM 736 C CA . MET A 1 90 ? 21.364 -13.768 -20.200 1.00 38.84 90 MET A CA 1
ATOM 737 C C . MET A 1 90 ? 22.463 -12.882 -20.793 1.00 38.84 90 MET A C 1
ATOM 739 O O . MET A 1 90 ? 22.215 -11.696 -21.030 1.00 38.84 90 MET A O 1
ATOM 743 N N . PRO A 1 91 ? 23.689 -13.397 -20.987 1.00 32.75 91 PRO A N 1
ATOM 744 C CA . PRO A 1 91 ? 24.763 -12.592 -21.530 1.00 32.75 91 PRO A CA 1
ATOM 745 C C . PRO A 1 91 ? 24.391 -12.206 -22.959 1.00 32.75 91 PRO A C 1
ATOM 747 O O . PRO A 1 91 ? 24.185 -13.069 -23.815 1.00 32.75 91 PRO A O 1
ATOM 750 N N . ILE A 1 92 ? 24.333 -10.899 -23.217 1.00 39.78 92 ILE A N 1
ATOM 751 C CA . ILE A 1 92 ? 24.391 -10.368 -24.575 1.00 39.78 92 ILE A CA 1
ATOM 752 C C . ILE A 1 92 ? 25.718 -10.866 -25.146 1.00 39.78 92 ILE A C 1
ATOM 754 O O . ILE A 1 92 ? 26.796 -10.397 -24.771 1.00 39.78 92 ILE A O 1
ATOM 758 N N . THR A 1 93 ? 25.653 -11.877 -26.007 1.00 39.88 93 THR A N 1
ATOM 759 C CA . THR A 1 93 ? 26.812 -12.291 -26.783 1.00 39.88 93 THR A CA 1
ATOM 760 C C . THR A 1 93 ? 27.149 -11.129 -27.714 1.00 39.88 93 THR A C 1
ATOM 762 O O . THR A 1 93 ? 26.333 -10.710 -28.530 1.00 39.88 93 THR A O 1
ATOM 765 N N . ASN A 1 94 ? 28.362 -10.600 -27.546 1.00 42.16 94 ASN A N 1
ATOM 766 C CA . ASN A 1 94 ? 29.000 -9.557 -28.356 1.00 42.16 94 ASN A CA 1
ATOM 767 C C . ASN A 1 94 ? 28.660 -8.098 -27.996 1.00 42.16 94 ASN A C 1
ATOM 769 O O . ASN A 1 94 ? 28.138 -7.347 -28.813 1.00 42.16 94 ASN A O 1
ATOM 773 N N . ALA A 1 95 ? 29.100 -7.642 -26.820 1.00 39.41 95 ALA A N 1
ATOM 774 C CA . ALA A 1 95 ? 29.464 -6.236 -26.633 1.00 39.41 95 ALA A CA 1
ATOM 775 C C . ALA A 1 95 ? 30.857 -6.147 -25.996 1.00 39.41 95 ALA A C 1
ATOM 777 O O . ALA A 1 95 ? 31.111 -6.639 -24.900 1.00 39.41 95 ALA A O 1
ATOM 778 N N . SER A 1 96 ? 31.785 -5.563 -26.747 1.00 37.47 96 SER A N 1
ATOM 779 C CA . SER A 1 96 ? 33.190 -5.357 -26.408 1.00 37.47 96 SER A CA 1
ATOM 780 C C . SER A 1 96 ? 33.389 -4.705 -25.034 1.00 37.47 96 SER A C 1
ATOM 782 O O . SER A 1 96 ? 32.940 -3.590 -24.776 1.00 37.47 96 SER A O 1
ATOM 784 N N . SER A 1 97 ? 34.153 -5.395 -24.195 1.00 40.22 97 SER A N 1
ATOM 785 C CA . SER A 1 97 ? 34.489 -5.161 -22.786 1.00 40.22 97 SER A CA 1
ATOM 786 C C . SER A 1 97 ? 35.386 -3.943 -22.496 1.00 40.22 97 SER A C 1
ATOM 788 O O . SER A 1 97 ? 36.257 -4.004 -21.628 1.00 40.22 97 SER A O 1
ATOM 790 N N . ARG A 1 98 ? 35.214 -2.817 -23.204 1.00 32.19 98 ARG A N 1
ATOM 791 C CA . ARG A 1 98 ? 36.110 -1.648 -23.057 1.00 32.19 98 ARG A CA 1
ATOM 792 C C . ARG A 1 98 ? 35.460 -0.367 -22.522 1.00 32.19 98 ARG A C 1
ATOM 794 O O . ARG A 1 98 ? 36.190 0.516 -22.091 1.00 32.19 98 ARG A O 1
ATOM 801 N N . SER A 1 99 ? 34.132 -0.272 -22.441 1.00 39.00 99 SER A N 1
ATOM 802 C CA . SER A 1 99 ? 33.432 0.916 -21.908 1.00 39.00 99 SER A CA 1
ATOM 803 C C . SER A 1 99 ? 33.059 0.839 -20.417 1.00 39.00 99 SER A C 1
ATOM 805 O O . SER A 1 99 ? 32.698 1.853 -19.828 1.00 39.00 99 SER A O 1
ATOM 807 N N . GLN A 1 100 ? 33.193 -0.320 -19.764 1.00 42.25 100 GLN A N 1
ATOM 808 C CA . GLN A 1 100 ? 32.704 -0.520 -18.388 1.00 42.25 100 GLN A CA 1
ATOM 809 C C . GLN A 1 100 ? 33.649 0.013 -17.288 1.00 42.25 100 GLN A C 1
ATOM 811 O O . GLN A 1 100 ? 33.248 0.143 -16.134 1.00 42.25 100 GLN A O 1
ATOM 816 N N . TYR A 1 101 ? 34.901 0.349 -17.623 1.00 34.78 101 TYR A N 1
ATOM 817 C CA . TYR A 1 101 ? 35.910 0.747 -16.630 1.00 34.78 101 TYR A CA 1
ATOM 818 C C . TYR A 1 101 ? 35.978 2.257 -16.349 1.00 34.78 101 TYR A C 1
ATOM 820 O O . TYR A 1 101 ? 36.538 2.632 -15.324 1.00 34.78 101 TYR A O 1
ATOM 828 N N . MET A 1 102 ? 35.395 3.120 -17.194 1.00 32.88 102 MET A N 1
ATOM 829 C CA . MET A 1 102 ? 35.404 4.578 -16.962 1.00 32.88 102 MET A CA 1
ATOM 830 C C . MET A 1 102 ? 34.133 5.121 -16.293 1.00 32.88 102 MET A C 1
ATOM 832 O O . MET A 1 102 ? 34.238 6.070 -15.527 1.00 32.88 102 MET A O 1
ATOM 836 N N . ALA A 1 103 ? 32.974 4.469 -16.444 1.00 41.88 103 ALA A N 1
ATOM 837 C CA . ALA A 1 103 ? 31.754 4.835 -15.704 1.00 41.88 103 ALA A CA 1
ATOM 838 C C . ALA A 1 103 ? 31.823 4.485 -14.201 1.00 41.88 103 ALA A C 1
ATOM 840 O O . ALA A 1 103 ? 31.066 5.008 -13.390 1.00 41.88 103 ALA A O 1
ATOM 841 N N . LYS A 1 104 ? 32.753 3.603 -13.811 1.00 39.25 104 LYS A N 1
ATOM 842 C CA . LYS A 1 104 ? 32.864 3.122 -12.432 1.00 39.25 104 LYS A CA 1
ATOM 843 C C . LYS A 1 104 ? 33.564 4.114 -11.495 1.00 39.25 104 LYS A C 1
ATOM 845 O O . LYS A 1 104 ? 33.348 4.021 -10.296 1.00 39.25 104 LYS A O 1
ATOM 850 N N . LEU A 1 105 ? 34.367 5.059 -11.999 1.00 44.34 105 LEU A N 1
ATOM 851 C CA . LEU A 1 105 ? 35.138 5.971 -11.139 1.00 44.34 105 LEU A CA 1
ATOM 852 C C . LEU A 1 105 ? 34.298 7.121 -10.547 1.00 44.34 105 LEU A C 1
ATOM 854 O O . LEU A 1 105 ? 34.547 7.487 -9.407 1.00 44.34 105 LEU A O 1
ATOM 858 N N . GLU A 1 106 ? 33.277 7.628 -11.251 1.00 48.16 106 GLU A N 1
ATOM 859 C CA . GLU A 1 106 ? 32.328 8.627 -10.706 1.00 48.16 106 GLU A CA 1
ATOM 860 C C . GLU A 1 106 ? 31.187 7.987 -9.891 1.00 48.16 106 GLU A C 1
ATOM 862 O O . GLU A 1 106 ? 30.681 8.592 -8.950 1.00 48.16 106 GLU A O 1
ATOM 867 N N . SER A 1 107 ? 30.818 6.731 -10.177 1.00 51.12 107 SER A N 1
ATOM 868 C CA . SER A 1 107 ? 29.750 6.018 -9.449 1.00 51.12 107 SER A CA 1
ATOM 869 C C . SER A 1 107 ? 30.121 5.576 -8.024 1.00 51.12 107 SER A C 1
ATOM 871 O O . SER A 1 107 ? 29.243 5.185 -7.255 1.00 51.12 107 SER A O 1
ATOM 873 N N . ILE A 1 108 ? 31.413 5.571 -7.669 1.00 52.81 108 ILE A N 1
ATOM 874 C CA . ILE A 1 108 ? 31.877 5.076 -6.361 1.00 52.81 108 ILE A CA 1
ATOM 875 C C . ILE A 1 108 ? 31.521 6.062 -5.238 1.00 52.81 108 ILE A C 1
ATOM 877 O O . ILE A 1 108 ? 31.156 5.610 -4.157 1.00 52.81 108 ILE A O 1
ATOM 881 N N . ASP A 1 109 ? 31.531 7.375 -5.485 1.00 60.50 109 ASP A N 1
ATOM 882 C CA . ASP A 1 109 ? 31.259 8.363 -4.430 1.00 60.50 109 ASP A CA 1
ATOM 883 C C . ASP A 1 109 ? 29.763 8.474 -4.093 1.00 60.50 109 ASP A C 1
ATOM 885 O O . ASP A 1 109 ? 29.399 8.509 -2.915 1.00 60.50 109 ASP A O 1
ATOM 889 N N . PHE A 1 110 ? 28.876 8.455 -5.097 1.00 65.12 110 PHE A N 1
ATOM 890 C CA . PHE A 1 110 ? 27.429 8.515 -4.854 1.00 65.12 110 PHE A CA 1
ATOM 891 C C . PHE A 1 110 ? 26.900 7.233 -4.205 1.00 65.12 110 PHE A C 1
ATOM 893 O O . PHE A 1 110 ? 26.178 7.318 -3.219 1.00 65.12 110 PHE A O 1
ATOM 900 N N . ASN A 1 111 ? 27.303 6.050 -4.679 1.00 64.50 111 ASN A N 1
ATOM 901 C CA . ASN A 1 111 ? 26.809 4.780 -4.128 1.00 64.50 111 ASN A CA 1
ATOM 902 C C . ASN A 1 111 ? 27.318 4.500 -2.704 1.00 64.50 111 ASN A C 1
ATOM 904 O O . ASN A 1 111 ? 26.672 3.774 -1.952 1.00 64.50 111 ASN A O 1
ATOM 908 N N . VAL A 1 112 ? 28.466 5.069 -2.315 1.00 66.12 112 VAL A N 1
ATOM 909 C CA . VAL A 1 112 ? 28.976 4.992 -0.935 1.00 66.12 112 VAL A CA 1
ATOM 910 C C . VAL A 1 112 ? 28.264 5.996 -0.022 1.00 66.12 112 VAL A C 1
ATOM 912 O O . VAL A 1 112 ? 28.034 5.700 1.151 1.00 66.12 112 VAL A O 1
ATOM 915 N N . PHE A 1 113 ? 27.905 7.177 -0.536 1.00 69.12 113 PHE A N 1
ATOM 916 C CA . PHE A 1 113 ? 27.225 8.216 0.239 1.00 69.12 113 PHE A CA 1
ATOM 917 C C . PHE A 1 113 ? 25.712 7.973 0.373 1.00 69.12 113 PHE A C 1
ATOM 919 O O . PHE A 1 113 ? 25.151 8.099 1.462 1.00 69.12 113 PHE A O 1
ATOM 926 N N . TRP A 1 114 ? 25.049 7.592 -0.717 1.00 76.56 114 TRP A N 1
ATOM 927 C CA . TRP A 1 114 ? 23.612 7.343 -0.810 1.00 76.56 114 TRP A CA 1
ATOM 928 C C . TRP A 1 114 ? 23.279 5.879 -0.513 1.00 76.56 114 TRP A C 1
ATOM 930 O O . TRP A 1 114 ? 22.650 5.188 -1.302 1.00 76.56 114 TRP A O 1
ATOM 940 N N . ASP A 1 115 ? 23.721 5.380 0.638 1.00 75.69 115 ASP A N 1
ATOM 941 C CA . ASP A 1 115 ? 23.457 3.998 1.038 1.00 75.69 115 ASP A CA 1
ATOM 942 C C . ASP A 1 115 ? 22.014 3.827 1.552 1.00 75.69 115 ASP A C 1
ATOM 944 O O . ASP A 1 115 ? 21.583 4.508 2.498 1.00 75.69 115 ASP A O 1
ATOM 948 N N . SER A 1 116 ? 21.288 2.866 0.966 1.00 69.25 116 SER A N 1
ATOM 949 C CA . SER A 1 116 ? 19.926 2.480 1.356 1.00 69.25 116 SER A CA 1
ATOM 950 C C . SER A 1 116 ? 19.832 2.033 2.817 1.00 69.25 116 SER A C 1
ATOM 952 O O . SER A 1 116 ? 18.754 2.136 3.404 1.00 69.25 116 SER A O 1
ATOM 954 N N . GLN A 1 117 ? 20.913 1.519 3.410 1.00 75.56 117 GLN A N 1
ATOM 955 C CA . GLN A 1 117 ? 20.875 0.948 4.760 1.00 75.56 117 GLN A CA 1
ATOM 956 C C . GLN A 1 117 ? 21.292 1.923 5.862 1.00 75.56 117 GLN A C 1
ATOM 958 O O . GLN A 1 117 ? 21.032 1.654 7.037 1.00 75.56 117 GLN A O 1
ATOM 963 N N . ARG A 1 118 ? 21.915 3.060 5.522 1.00 78.19 118 ARG A N 1
ATOM 964 C CA . ARG A 1 118 ? 22.533 3.933 6.530 1.00 78.19 118 ARG A CA 1
ATOM 965 C C . ARG A 1 118 ? 22.154 5.400 6.409 1.00 78.19 118 ARG A C 1
ATOM 967 O O . ARG A 1 118 ? 21.562 5.945 7.340 1.00 78.19 118 ARG A O 1
ATOM 974 N N . PHE A 1 119 ? 22.472 6.046 5.290 1.00 84.31 119 PHE A N 1
ATOM 975 C CA . PHE A 1 119 ? 22.254 7.486 5.148 1.00 84.31 119 PHE A CA 1
ATOM 976 C C . PHE A 1 119 ? 20.775 7.821 4.925 1.00 84.31 119 PHE A C 1
ATOM 978 O O . PHE A 1 119 ? 20.227 8.686 5.611 1.00 84.31 119 PHE A O 1
ATOM 985 N N . VAL A 1 120 ? 20.099 7.085 4.035 1.00 86.06 120 VAL A N 1
ATOM 986 C CA . VAL A 1 120 ? 18.685 7.332 3.707 1.00 86.06 120 VAL A CA 1
ATOM 987 C C . VAL A 1 120 ? 17.753 7.128 4.916 1.00 86.06 120 VAL A C 1
ATOM 989 O O . VAL A 1 120 ? 16.949 8.024 5.192 1.00 86.06 120 VAL A O 1
ATOM 992 N N . PRO A 1 121 ? 17.866 6.041 5.711 1.00 87.00 121 PRO A N 1
ATOM 993 C CA . PRO A 1 121 ? 17.071 5.887 6.932 1.00 87.00 121 PRO A CA 1
ATOM 994 C C . PRO A 1 121 ? 17.299 7.013 7.950 1.00 87.00 121 PRO A C 1
ATOM 996 O O . PRO A 1 121 ? 16.349 7.494 8.571 1.00 87.00 121 PRO A O 1
ATOM 999 N N . PHE A 1 122 ? 18.548 7.462 8.118 1.00 87.94 122 PHE A N 1
ATOM 1000 C CA . PHE A 1 122 ? 18.886 8.549 9.039 1.00 87.94 122 PHE A CA 1
ATOM 1001 C C . PHE A 1 122 ? 18.277 9.885 8.597 1.00 87.94 122 PHE A C 1
ATOM 1003 O O . PHE A 1 122 ? 17.724 10.617 9.421 1.00 87.94 122 PHE A O 1
ATOM 1010 N N . LEU A 1 123 ? 18.316 10.182 7.296 1.00 88.56 123 LEU A N 1
ATOM 1011 C CA . LEU A 1 123 ? 17.688 11.369 6.721 1.00 88.56 123 LEU A CA 1
ATOM 1012 C C . LEU A 1 123 ? 16.172 11.374 6.965 1.00 88.56 123 LEU A C 1
ATOM 1014 O O . LEU A 1 123 ? 15.621 12.387 7.396 1.00 88.56 123 LEU A O 1
ATOM 1018 N N . ILE A 1 124 ? 15.508 10.229 6.769 1.00 90.06 124 ILE A N 1
ATOM 1019 C CA . ILE A 1 124 ? 14.083 10.067 7.079 1.00 90.06 124 ILE A CA 1
ATOM 1020 C C . ILE A 1 124 ? 13.800 10.281 8.563 1.00 90.06 124 ILE A C 1
ATOM 1022 O O . ILE A 1 124 ? 12.863 11.001 8.898 1.00 90.06 124 ILE A O 1
ATOM 1026 N N . PHE A 1 125 ? 14.604 9.710 9.460 1.00 88.62 125 PHE A N 1
ATOM 1027 C CA . PHE A 1 125 ? 14.436 9.925 10.896 1.00 88.62 125 PHE A CA 1
ATOM 1028 C C . PHE A 1 125 ? 14.549 11.412 11.261 1.00 88.62 125 PHE A C 1
ATOM 1030 O O . PHE A 1 125 ? 13.694 11.946 11.968 1.00 88.62 125 PHE A O 1
ATOM 1037 N N . CYS A 1 126 ? 15.559 12.097 10.720 1.00 89.75 126 CYS A N 1
ATOM 1038 C CA . CYS A 1 126 ? 15.771 13.527 10.921 1.00 89.75 126 CYS A CA 1
ATOM 1039 C C . CYS A 1 126 ? 14.607 14.376 10.376 1.00 89.75 126 CYS A C 1
ATOM 1041 O O . CYS A 1 126 ? 14.241 15.370 10.995 1.00 89.75 126 CYS A O 1
ATOM 1043 N N . LEU A 1 127 ? 13.987 13.969 9.262 1.00 88.38 127 LEU A N 1
ATOM 1044 C CA . LEU A 1 127 ? 12.837 14.653 8.663 1.00 88.38 127 LEU A CA 1
ATOM 1045 C C . LEU A 1 127 ? 11.526 14.383 9.415 1.00 88.38 127 LEU A C 1
ATOM 1047 O O . LEU A 1 127 ? 10.730 15.299 9.615 1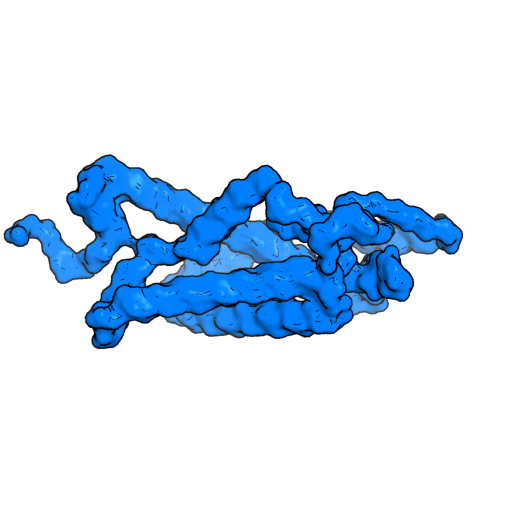.00 88.38 127 LEU A O 1
ATOM 1051 N N . LEU A 1 128 ? 11.287 13.143 9.848 1.00 87.12 128 LEU A N 1
ATOM 1052 C CA . LEU A 1 128 ? 10.069 12.766 10.567 1.00 87.12 128 LEU A CA 1
ATOM 1053 C C . LEU A 1 128 ? 10.055 13.292 12.001 1.00 87.12 128 LEU A C 1
ATOM 1055 O O . LEU A 1 128 ? 8.987 13.621 12.507 1.00 87.12 128 LEU A O 1
ATOM 1059 N N . PHE A 1 129 ? 11.213 13.409 12.654 1.00 86.75 129 PHE A N 1
ATOM 1060 C CA . PHE A 1 129 ? 11.308 13.902 14.027 1.00 86.75 129 PHE A CA 1
ATOM 1061 C C . PHE A 1 129 ? 10.626 15.271 14.247 1.00 86.75 129 PHE A C 1
ATOM 1063 O O . PHE A 1 129 ? 9.748 15.345 15.107 1.00 86.75 129 PHE A O 1
ATOM 1070 N N . PRO A 1 130 ? 10.923 16.344 13.483 1.00 85.06 130 PRO A N 1
ATOM 1071 C CA . PRO A 1 130 ? 10.228 17.622 13.627 1.00 85.06 130 PRO A CA 1
ATOM 1072 C C . PRO A 1 130 ? 8.756 17.541 13.202 1.00 85.06 130 PRO A C 1
ATOM 1074 O O . PRO A 1 130 ? 7.911 18.216 13.781 1.00 85.06 130 PRO A O 1
ATOM 1077 N N . VAL A 1 131 ? 8.423 16.694 12.220 1.00 83.69 131 VAL A N 1
ATOM 1078 C CA . VAL A 1 131 ? 7.038 16.537 11.751 1.00 83.69 131 VAL A CA 1
ATOM 1079 C C . VAL A 1 131 ? 6.156 15.902 12.829 1.00 83.69 131 VAL A C 1
ATOM 1081 O O . VAL A 1 131 ? 5.042 16.363 13.068 1.00 83.69 131 VAL A O 1
ATOM 1084 N N . CYS A 1 132 ? 6.664 14.883 13.521 1.00 80.81 132 CYS A N 1
ATOM 1085 C CA . CYS A 1 132 ? 5.966 14.192 14.602 1.00 80.81 132 CYS A CA 1
ATOM 1086 C C . CYS A 1 132 ? 5.859 15.033 15.881 1.00 80.81 132 CYS A C 1
ATOM 1088 O O . CYS A 1 132 ? 4.940 14.822 16.670 1.00 80.81 132 CYS A O 1
ATOM 1090 N N . THR A 1 133 ? 6.773 15.982 16.104 1.00 82.44 133 THR A N 1
ATOM 1091 C CA . THR A 1 133 ? 6.737 16.872 17.276 1.00 82.44 133 THR A CA 1
ATOM 1092 C C . THR A 1 133 ? 5.843 18.097 17.080 1.00 82.44 133 THR A C 1
ATOM 1094 O O . THR A 1 133 ? 5.572 18.809 18.051 1.00 82.44 133 THR A O 1
ATOM 1097 N N . PHE A 1 134 ? 5.305 18.337 15.875 1.00 81.62 134 PHE A N 1
ATOM 1098 C CA . PHE A 1 134 ? 4.301 19.381 15.676 1.00 81.62 134 PHE A CA 1
ATOM 1099 C C . PHE A 1 134 ? 2.999 19.042 16.414 1.00 81.62 134 PHE A C 1
ATOM 1101 O O . PHE A 1 134 ? 2.193 18.224 15.978 1.00 81.62 134 PHE A O 1
ATOM 1108 N N . GLY A 1 135 ? 2.742 19.751 17.513 1.00 70.00 135 GLY A N 1
ATOM 1109 C CA . GLY A 1 135 ? 1.561 19.569 18.364 1.00 70.00 135 GLY A CA 1
ATOM 1110 C C . GLY A 1 135 ? 0.218 20.010 17.762 1.00 70.00 135 GLY A C 1
ATOM 1111 O O . GLY A 1 135 ? -0.756 20.115 18.503 1.00 70.00 135 GLY A O 1
ATOM 1112 N N . ASN A 1 136 ? 0.133 20.304 16.457 1.00 77.31 136 ASN A N 1
ATOM 1113 C CA . ASN A 1 136 ? -1.116 20.730 15.823 1.00 77.31 136 ASN A CA 1
ATOM 1114 C C . ASN A 1 136 ? -1.795 19.571 15.062 1.00 77.31 136 ASN A C 1
ATOM 1116 O O . ASN A 1 136 ? -1.422 19.290 13.919 1.00 77.31 136 ASN A O 1
ATOM 1120 N N . PRO A 1 137 ? -2.854 18.945 15.615 1.00 72.06 137 PRO A N 1
ATOM 1121 C CA . PRO A 1 137 ? -3.557 17.840 14.958 1.00 72.06 137 PRO A CA 1
ATOM 1122 C C . PRO A 1 137 ? -4.264 18.254 13.655 1.00 72.06 137 PRO A C 1
ATOM 1124 O O . PRO A 1 137 ? -4.546 17.408 12.806 1.00 72.06 137 PRO A O 1
ATOM 1127 N N . ALA A 1 138 ? -4.528 19.551 13.446 1.00 73.12 138 ALA A N 1
ATOM 1128 C CA . ALA A 1 138 ? -5.140 20.043 12.212 1.00 73.12 138 ALA A CA 1
ATOM 1129 C C . ALA A 1 138 ? -4.198 19.944 10.999 1.00 73.12 138 ALA A C 1
ATOM 1131 O O . ALA A 1 138 ? -4.676 19.833 9.868 1.00 73.12 138 ALA A O 1
ATOM 1132 N N . PHE A 1 139 ? -2.877 19.943 11.217 1.00 75.81 139 PHE A N 1
ATOM 1133 C CA . PHE A 1 139 ? -1.897 19.709 10.154 1.00 75.81 139 PHE A CA 1
ATOM 1134 C C . PHE A 1 139 ? -2.063 18.303 9.554 1.00 75.81 139 PHE A C 1
ATOM 1136 O O . PHE A 1 139 ? -2.185 18.158 8.338 1.00 75.81 139 PHE A O 1
ATOM 1143 N N . PHE A 1 140 ? -2.193 17.284 10.409 1.00 72.44 140 PHE A N 1
ATOM 1144 C CA . PHE A 1 140 ? -2.368 15.890 9.989 1.00 72.44 140 PHE A CA 1
ATOM 1145 C C . PHE A 1 140 ? -3.688 15.641 9.246 1.00 72.44 140 PHE A C 1
ATOM 1147 O O . PHE A 1 140 ? -3.720 14.865 8.297 1.00 72.44 140 PHE A O 1
ATOM 1154 N N . SER A 1 141 ? -4.764 16.349 9.605 1.00 73.56 141 SER A N 1
ATOM 1155 C CA . SER A 1 141 ? -6.045 16.264 8.881 1.00 73.56 141 SER A CA 1
ATOM 1156 C C . SER A 1 141 ? -5.940 16.776 7.436 1.00 73.56 141 SER A C 1
ATOM 1158 O O . SER A 1 141 ? -6.483 16.175 6.511 1.00 73.56 141 SER A O 1
ATOM 1160 N N . ARG A 1 142 ? -5.170 17.848 7.200 1.00 78.88 142 ARG A N 1
ATOM 1161 C CA . ARG A 1 142 ? -4.892 18.332 5.834 1.00 78.88 142 ARG A CA 1
ATOM 1162 C C . ARG A 1 142 ? -4.027 17.345 5.048 1.00 78.88 142 ARG A C 1
ATOM 1164 O O . ARG A 1 142 ? -4.218 17.198 3.844 1.00 78.88 142 ARG A O 1
ATOM 1171 N N . PHE A 1 143 ? -3.127 16.632 5.725 1.00 79.06 143 PHE A N 1
ATOM 1172 C CA . PHE A 1 143 ? -2.284 15.603 5.114 1.00 79.06 143 PHE A CA 1
ATOM 1173 C C . PHE A 1 143 ? -3.089 14.399 4.595 1.00 79.06 143 PHE A C 1
ATOM 1175 O O . PHE A 1 143 ? -2.706 13.786 3.601 1.00 79.06 143 PHE A O 1
ATOM 1182 N N . THR A 1 144 ? -4.262 14.107 5.172 1.00 83.06 144 THR A N 1
ATOM 1183 C CA . THR A 1 144 ? -5.163 13.056 4.665 1.00 83.06 144 THR A CA 1
ATOM 1184 C C . THR A 1 144 ? -5.569 13.281 3.202 1.00 83.06 144 THR A C 1
ATOM 1186 O O . THR A 1 144 ? -5.704 12.315 2.453 1.00 83.06 144 THR A O 1
ATOM 1189 N N . ALA A 1 145 ? -5.689 14.537 2.751 1.00 85.19 145 ALA A N 1
ATOM 1190 C CA . ALA A 1 145 ? -6.003 14.843 1.354 1.00 85.19 145 ALA A CA 1
ATOM 1191 C C . ALA A 1 145 ? -4.893 14.391 0.383 1.00 85.19 145 ALA A C 1
ATOM 1193 O O . ALA A 1 145 ? -5.198 13.861 -0.684 1.00 85.19 145 ALA A O 1
ATOM 1194 N N . MET A 1 146 ? -3.616 14.518 0.769 1.00 87.81 146 MET A N 1
ATOM 1195 C CA . MET A 1 146 ? -2.479 14.041 -0.037 1.00 87.81 146 MET A CA 1
ATOM 1196 C C . MET A 1 146 ? -2.498 12.519 -0.203 1.00 87.81 146 MET A C 1
ATOM 1198 O O . MET A 1 146 ? -2.164 12.014 -1.272 1.00 87.81 146 MET A O 1
ATOM 1202 N N . GLY A 1 147 ? -2.949 11.789 0.822 1.00 88.50 147 GLY A N 1
ATOM 1203 C CA . GLY A 1 147 ? -3.126 10.337 0.747 1.00 88.50 147 GLY A CA 1
ATOM 1204 C C . GLY A 1 147 ? -4.142 9.925 -0.322 1.00 88.50 147 GLY A C 1
ATOM 1205 O O . GLY A 1 147 ? -3.879 9.013 -1.101 1.00 88.50 147 GLY A O 1
ATOM 1206 N N . VAL A 1 148 ? -5.268 10.638 -0.428 1.00 90.44 148 VAL A N 1
ATOM 1207 C CA . VAL A 1 148 ? -6.279 10.377 -1.470 1.00 90.44 148 VAL A CA 1
ATOM 1208 C C . VAL A 1 148 ? -5.725 10.665 -2.867 1.00 90.44 148 VAL A C 1
ATOM 1210 O O . VAL A 1 148 ? -5.937 9.873 -3.784 1.00 90.44 148 VAL A O 1
ATOM 1213 N N . VAL A 1 149 ? -4.971 11.757 -3.028 1.00 91.81 149 VAL A N 1
ATOM 1214 C CA . VAL A 1 149 ? -4.303 12.083 -4.299 1.00 91.81 149 VAL A CA 1
ATOM 1215 C C . VAL A 1 149 ? -3.283 11.003 -4.675 1.00 91.81 149 VAL A C 1
ATOM 1217 O O . VAL A 1 149 ? -3.258 10.567 -5.823 1.00 91.81 149 VAL A O 1
ATOM 1220 N N . SER A 1 150 ? -2.491 10.520 -3.713 1.00 91.94 150 SER A N 1
ATOM 1221 C CA . SER A 1 150 ? -1.518 9.441 -3.923 1.00 91.94 150 SER A CA 1
ATOM 1222 C C . SER A 1 150 ? -2.187 8.127 -4.343 1.00 91.94 150 SER A C 1
ATOM 1224 O O . SER A 1 150 ? -1.748 7.504 -5.309 1.00 91.94 150 SER A O 1
ATOM 1226 N N . LEU A 1 151 ? -3.296 7.743 -3.701 1.00 91.62 151 LEU A N 1
ATOM 1227 C CA . LEU A 1 151 ? -4.087 6.575 -4.104 1.00 91.62 151 LEU A CA 1
ATOM 1228 C C . LEU A 1 151 ? -4.632 6.723 -5.529 1.00 91.62 151 LEU A C 1
ATOM 1230 O O . LEU A 1 151 ? -4.530 5.792 -6.325 1.00 91.62 151 LEU A O 1
ATOM 1234 N N . GLY A 1 152 ? -5.165 7.899 -5.872 1.00 92.25 152 GLY A N 1
ATOM 1235 C CA . GLY A 1 152 ? -5.620 8.201 -7.229 1.00 92.25 152 GLY A CA 1
ATOM 1236 C C . GLY A 1 152 ? -4.496 8.091 -8.263 1.00 92.25 152 GLY A C 1
ATOM 1237 O O . GLY A 1 152 ? -4.688 7.491 -9.318 1.00 92.25 152 GLY A O 1
ATOM 1238 N N . TYR A 1 153 ? -3.307 8.604 -7.941 1.00 93.81 153 TYR A N 1
ATOM 1239 C CA . TYR A 1 153 ? -2.127 8.500 -8.798 1.00 93.81 153 TYR A CA 1
ATOM 1240 C C . TYR A 1 153 ? -1.706 7.042 -9.029 1.00 93.81 153 TYR A C 1
ATOM 1242 O O . TYR A 1 153 ? -1.525 6.640 -10.176 1.00 93.81 153 TYR A O 1
ATOM 1250 N N . ILE A 1 154 ? -1.610 6.232 -7.967 1.00 92.12 154 ILE A N 1
ATOM 1251 C CA . ILE A 1 154 ? -1.242 4.811 -8.074 1.00 92.12 154 ILE A CA 1
ATOM 1252 C C . ILE A 1 154 ? -2.262 4.050 -8.929 1.00 92.12 154 ILE A C 1
ATOM 1254 O O . ILE A 1 154 ? -1.872 3.263 -9.788 1.00 92.12 154 ILE A O 1
ATOM 1258 N N . LEU A 1 155 ? -3.559 4.315 -8.753 1.00 91.50 155 LEU A N 1
ATOM 1259 C CA . LEU A 1 155 ? -4.612 3.708 -9.571 1.00 91.50 155 LEU A CA 1
ATOM 1260 C C . LEU A 1 155 ? -4.431 4.015 -11.063 1.00 91.50 155 LEU A C 1
ATOM 1262 O O . LEU A 1 155 ? -4.443 3.102 -11.887 1.00 91.50 155 LEU A O 1
ATOM 1266 N N . VAL A 1 156 ? -4.225 5.286 -11.416 1.00 93.44 156 VAL A N 1
ATOM 1267 C CA . VAL A 1 156 ? -3.999 5.698 -12.811 1.00 93.44 156 VAL A CA 1
ATOM 1268 C C . VAL A 1 156 ? -2.709 5.086 -13.367 1.00 93.44 156 VAL A C 1
ATOM 1270 O O . VAL A 1 156 ? -2.681 4.631 -14.511 1.00 93.44 156 VAL A O 1
ATOM 1273 N N . LEU A 1 157 ? -1.649 5.017 -12.562 1.00 91.12 157 LEU A N 1
ATOM 1274 C CA . LEU A 1 157 ? -0.377 4.421 -12.961 1.00 91.12 157 LEU A CA 1
ATOM 1275 C C . LEU A 1 157 ? -0.526 2.927 -13.273 1.00 91.12 157 LEU A C 1
ATOM 1277 O O . LEU A 1 157 ? -0.059 2.470 -14.312 1.00 91.12 157 LEU A O 1
ATOM 1281 N N . ILE A 1 158 ? -1.217 2.170 -12.421 1.00 90.69 158 ILE A N 1
ATOM 1282 C CA . ILE A 1 158 ? -1.429 0.732 -12.639 1.00 90.69 158 ILE A CA 1
ATOM 1283 C C . ILE A 1 158 ? -2.259 0.496 -13.901 1.00 90.69 158 ILE A C 1
ATOM 1285 O O . ILE A 1 158 ? -1.918 -0.373 -14.699 1.00 90.69 158 ILE A O 1
ATOM 1289 N N . LEU A 1 159 ? -3.304 1.297 -14.129 1.00 90.62 159 LEU A N 1
ATOM 1290 C CA . LEU A 1 159 ? -4.127 1.188 -15.334 1.00 90.62 159 LEU A CA 1
ATOM 1291 C C . LEU A 1 159 ? -3.337 1.514 -16.605 1.00 90.62 159 LEU A C 1
ATOM 1293 O O . LEU A 1 159 ? -3.405 0.762 -17.574 1.00 90.62 159 LEU A O 1
ATOM 1297 N N . THR A 1 160 ? -2.563 2.601 -16.607 1.00 90.81 160 THR A N 1
ATOM 1298 C CA . THR A 1 160 ? -1.754 2.976 -17.779 1.00 90.81 160 THR A CA 1
ATOM 1299 C C . THR A 1 160 ? -0.692 1.922 -18.084 1.00 90.81 160 THR A C 1
ATOM 1301 O O . THR A 1 160 ? -0.548 1.529 -19.238 1.00 90.81 160 THR A O 1
ATOM 1304 N N . LYS A 1 161 ? -0.008 1.386 -17.065 1.00 87.19 161 LYS A N 1
ATOM 1305 C CA . LYS A 1 161 ? 0.990 0.321 -17.246 1.00 87.19 161 LYS A CA 1
ATOM 1306 C C . LYS A 1 161 ? 0.368 -0.996 -17.702 1.00 87.19 161 LYS A C 1
ATOM 1308 O O . LYS A 1 161 ? 0.901 -1.617 -18.615 1.00 87.19 161 LYS A O 1
ATOM 1313 N N . ALA A 1 162 ? -0.782 -1.385 -17.155 1.00 86.31 162 ALA A N 1
ATOM 1314 C CA . ALA A 1 162 ? -1.483 -2.591 -17.586 1.00 86.31 162 ALA A CA 1
ATOM 1315 C C . ALA A 1 162 ? -1.954 -2.511 -19.047 1.00 86.31 162 ALA A C 1
ATOM 1317 O O . ALA A 1 162 ? -1.871 -3.507 -19.762 1.00 86.31 162 ALA A O 1
ATOM 1318 N N . ILE A 1 163 ? -2.403 -1.336 -19.510 1.00 87.19 163 ILE A N 1
ATOM 1319 C CA . ILE A 1 163 ? -2.766 -1.116 -20.920 1.00 87.19 163 ILE A CA 1
ATOM 1320 C C . ILE A 1 163 ? -1.527 -1.193 -21.821 1.00 87.19 163 ILE A C 1
ATOM 1322 O O . ILE A 1 163 ? -1.596 -1.803 -22.884 1.00 87.19 163 ILE A O 1
ATOM 1326 N N . SER A 1 164 ? -0.403 -0.603 -21.403 1.00 85.88 164 SER A N 1
ATOM 1327 C CA . SER A 1 164 ? 0.840 -0.617 -22.185 1.00 85.88 164 SER A CA 1
ATOM 1328 C C . SER A 1 164 ? 1.474 -2.002 -22.293 1.00 85.88 164 SER A C 1
ATOM 1330 O O . SER A 1 164 ? 2.037 -2.325 -23.334 1.00 85.88 164 SER A O 1
ATOM 1332 N N . TRP A 1 165 ? 1.413 -2.811 -21.232 1.00 82.38 165 TRP A N 1
ATOM 1333 C CA . TRP A 1 165 ? 1.927 -4.179 -21.266 1.00 82.38 165 TRP A CA 1
ATOM 1334 C C . TRP A 1 165 ? 0.957 -5.114 -21.994 1.00 82.38 165 TRP A C 1
ATOM 1336 O O . TRP A 1 165 ? 1.376 -5.879 -22.849 1.00 82.38 165 TRP A O 1
ATOM 1346 N N . GLY A 1 166 ? -0.344 -5.024 -21.727 1.00 82.31 166 GLY A N 1
ATOM 1347 C CA . GLY A 1 166 ? -1.312 -5.993 -22.236 1.00 82.31 166 GLY A CA 1
ATOM 1348 C C . GLY A 1 166 ? -1.332 -7.295 -21.418 1.00 82.31 166 GLY A C 1
ATOM 1349 O O . GLY A 1 166 ? -0.589 -7.439 -20.445 1.00 82.31 166 GLY A O 1
ATOM 1350 N N . PRO A 1 167 ? -2.239 -8.233 -21.745 1.00 81.75 167 PRO A N 1
ATOM 1351 C CA . PRO A 1 167 ? -2.455 -9.438 -20.950 1.00 81.75 167 PRO A CA 1
ATOM 1352 C C . PRO A 1 167 ? -1.351 -10.481 -21.178 1.00 81.75 167 PRO A C 1
ATOM 1354 O O . PRO A 1 167 ? -1.141 -10.933 -22.299 1.00 81.75 167 PRO A O 1
ATOM 1357 N N . HIS A 1 168 ? -0.706 -10.910 -20.093 1.00 77.31 168 HIS A N 1
ATOM 1358 C CA . HIS A 1 168 ? 0.378 -11.894 -20.089 1.00 77.31 168 HIS A CA 1
ATOM 1359 C C . HIS A 1 168 ? 0.116 -12.966 -19.021 1.00 77.31 168 HIS A C 1
ATOM 1361 O O . HIS A 1 168 ? 0.734 -12.970 -17.950 1.00 77.31 168 HIS A O 1
ATOM 1367 N N . PHE A 1 169 ? -0.858 -13.847 -19.255 1.00 70.75 169 PHE A N 1
ATOM 1368 C CA . PHE A 1 169 ? -1.132 -14.973 -18.362 1.00 70.75 169 PHE A CA 1
ATOM 1369 C C . PHE A 1 169 ? -1.645 -16.180 -19.143 1.00 70.75 169 PHE A C 1
ATOM 1371 O O . PHE A 1 169 ? -2.528 -16.039 -19.985 1.00 70.75 169 PHE A O 1
ATOM 1378 N N . ASP A 1 170 ? -1.131 -17.359 -18.802 1.00 69.19 170 ASP A N 1
ATOM 1379 C CA . ASP A 1 170 ? -1.595 -18.631 -19.343 1.00 69.19 170 ASP A CA 1
ATOM 1380 C C . ASP A 1 170 ? -1.984 -19.573 -18.203 1.00 69.19 170 ASP A C 1
ATOM 1382 O O . ASP A 1 170 ? -1.211 -19.819 -17.275 1.00 69.19 170 ASP A O 1
ATOM 1386 N N . LEU A 1 171 ? -3.200 -20.116 -18.279 1.00 68.12 171 LEU A N 1
ATOM 1387 C CA . LEU A 1 171 ? -3.735 -21.058 -17.286 1.00 68.12 171 LEU A CA 1
ATOM 1388 C C . LEU A 1 171 ? -3.393 -22.519 -17.613 1.00 68.12 171 LEU A C 1
ATOM 1390 O O . LEU A 1 171 ? -3.571 -23.405 -16.782 1.00 68.12 171 LEU A O 1
ATOM 1394 N N . TYR A 1 172 ? -2.910 -22.794 -18.827 1.00 63.97 172 TYR A N 1
ATOM 1395 C CA . TYR A 1 172 ? -2.672 -24.151 -19.302 1.00 63.97 172 TYR A CA 1
ATOM 1396 C C . TYR A 1 172 ? -1.174 -24.471 -19.320 1.00 63.97 172 TYR A C 1
ATOM 1398 O O . TYR A 1 172 ? -0.387 -23.792 -19.971 1.00 63.97 172 TYR A O 1
ATOM 1406 N N . ALA A 1 173 ? -0.774 -25.547 -18.639 1.00 57.69 173 ALA A N 1
ATOM 1407 C CA . ALA A 1 173 ? 0.626 -25.976 -18.526 1.00 57.69 173 ALA A CA 1
ATOM 1408 C C . ALA A 1 173 ? 1.265 -26.441 -19.855 1.00 57.69 173 ALA A C 1
ATOM 1410 O O . ALA A 1 173 ? 2.452 -26.750 -19.886 1.00 57.69 173 ALA A O 1
ATOM 1411 N N . ASN A 1 174 ? 0.483 -26.530 -20.936 1.00 54.62 174 ASN A N 1
ATOM 1412 C CA . ASN A 1 174 ? 0.938 -26.978 -22.257 1.00 54.62 174 ASN A CA 1
ATOM 1413 C C . ASN A 1 174 ? 1.263 -25.815 -23.210 1.00 54.62 174 ASN A C 1
ATOM 1415 O O . ASN A 1 174 ? 1.511 -26.055 -24.392 1.00 54.62 174 ASN A O 1
ATOM 1419 N N . SER A 1 175 ? 1.186 -24.567 -22.738 1.00 54.62 175 SER A N 1
ATOM 1420 C CA . SER A 1 175 ? 1.624 -23.406 -23.509 1.00 54.62 175 SER A CA 1
ATOM 1421 C C . SER A 1 175 ? 3.137 -23.487 -23.728 1.00 54.62 175 SER A C 1
ATOM 1423 O O . SER A 1 175 ? 3.892 -23.847 -22.828 1.00 54.62 175 SER A O 1
ATOM 1425 N N . THR A 1 176 ? 3.588 -23.147 -24.933 1.00 54.78 176 THR A N 1
ATOM 1426 C CA . THR A 1 176 ? 4.998 -23.146 -25.364 1.00 54.78 176 THR A CA 1
ATOM 1427 C C . THR A 1 176 ? 5.900 -22.182 -24.581 1.00 54.78 176 THR A C 1
ATOM 1429 O O . THR A 1 176 ? 7.113 -22.194 -24.786 1.00 54.78 176 THR A O 1
ATOM 1432 N N . ASP A 1 177 ? 5.325 -21.403 -23.659 1.00 55.47 177 ASP A N 1
ATOM 1433 C CA . ASP A 1 177 ? 5.968 -20.298 -22.958 1.00 55.47 177 ASP A CA 1
ATOM 1434 C C . ASP A 1 177 ? 6.012 -20.577 -21.438 1.00 55.47 177 ASP A C 1
ATOM 1436 O O . ASP A 1 177 ? 5.060 -20.284 -20.70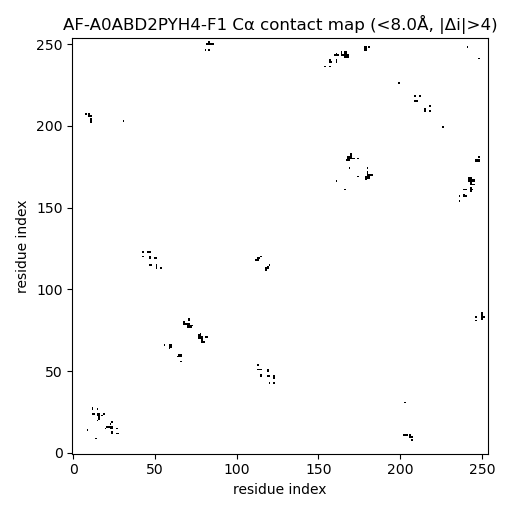7 1.00 55.47 177 ASP A O 1
ATOM 1440 N N . PRO A 1 178 ? 7.124 -21.127 -20.909 1.00 56.78 178 PRO A N 1
ATOM 1441 C CA . PRO A 1 178 ? 7.254 -21.503 -19.494 1.00 56.78 178 PRO A CA 1
ATOM 1442 C C . PRO A 1 178 ? 7.221 -20.308 -18.523 1.00 56.78 178 PRO A C 1
ATOM 1444 O O . PRO A 1 178 ? 7.167 -20.497 -17.309 1.00 56.78 178 PRO A O 1
ATOM 1447 N N . TYR A 1 179 ? 7.260 -19.080 -19.043 1.00 58.41 179 TYR A N 1
ATOM 1448 C CA . TYR A 1 179 ? 7.300 -17.836 -18.275 1.00 58.41 179 TYR A CA 1
ATOM 1449 C C . TYR A 1 179 ? 5.907 -17.273 -17.933 1.00 58.41 179 TYR A C 1
ATOM 1451 O O . TYR A 1 179 ? 5.789 -16.511 -16.973 1.00 58.41 179 TYR A O 1
ATOM 1459 N N . SER A 1 180 ? 4.861 -17.678 -18.663 1.00 59.31 180 SER A N 1
ATOM 1460 C CA . SER A 1 180 ? 3.479 -17.192 -18.491 1.00 59.31 180 SER A CA 1
ATOM 1461 C C . SER A 1 180 ? 2.605 -18.109 -17.628 1.00 59.31 180 SER A C 1
ATOM 1463 O O . SER A 1 180 ? 1.528 -17.699 -17.188 1.00 59.31 180 SER A O 1
ATOM 1465 N N . TYR A 1 181 ? 3.068 -19.334 -17.359 1.00 67.00 181 TYR A N 1
ATOM 1466 C CA . TYR A 1 181 ? 2.344 -20.321 -16.562 1.00 67.00 181 TYR A CA 1
ATOM 1467 C C . TYR A 1 181 ? 2.454 -20.043 -15.059 1.00 67.00 181 TYR A C 1
ATOM 1469 O O . TYR A 1 181 ? 3.542 -19.843 -14.510 1.00 67.00 181 TYR A O 1
ATOM 1477 N N . VAL A 1 182 ? 1.319 -20.100 -14.361 1.00 67.06 182 VAL A N 1
ATOM 1478 C CA . VAL A 1 182 ? 1.265 -19.985 -12.902 1.00 67.06 182 VAL A CA 1
ATOM 1479 C C . VAL A 1 182 ? 0.398 -21.103 -12.339 1.00 67.06 182 VAL A C 1
ATOM 1481 O O . VAL A 1 182 ? -0.758 -21.213 -12.736 1.00 67.06 182 VAL A O 1
ATOM 1484 N N . PRO A 1 183 ? 0.895 -21.907 -11.381 1.00 72.75 183 PRO A N 1
ATOM 1485 C CA . PRO A 1 183 ? 0.036 -22.868 -10.707 1.00 72.75 183 PRO A CA 1
ATOM 1486 C C . PRO A 1 183 ? -1.006 -22.120 -9.869 1.00 72.75 183 PRO A C 1
ATOM 1488 O O . PRO A 1 183 ? -0.656 -21.237 -9.082 1.00 72.75 183 PRO A O 1
ATOM 1491 N N . GLU A 1 184 ? -2.273 -22.502 -10.028 1.00 74.75 184 GLU A N 1
ATOM 1492 C CA . GLU A 1 184 ? -3.422 -21.862 -9.371 1.00 74.75 184 GLU A CA 1
ATOM 1493 C C . GLU A 1 184 ? -3.358 -21.961 -7.840 1.00 74.75 184 GLU A C 1
ATOM 1495 O O . GLU A 1 184 ? -3.734 -21.029 -7.131 1.00 74.75 184 GLU A O 1
ATOM 1500 N N . PHE A 1 185 ? -2.820 -23.069 -7.320 1.00 77.56 185 PHE A N 1
ATOM 1501 C CA . PHE A 1 185 ? -2.646 -23.291 -5.889 1.00 77.56 185 PHE A CA 1
ATOM 1502 C C . PHE A 1 185 ? -1.168 -23.383 -5.533 1.00 77.56 185 PHE A C 1
ATOM 1504 O O . PHE A 1 185 ? -0.456 -24.297 -5.953 1.00 77.56 185 PHE A O 1
ATOM 1511 N N . LYS A 1 186 ? -0.718 -22.443 -4.701 1.00 81.62 186 LYS A N 1
ATOM 1512 C CA . LYS A 1 186 ? 0.606 -22.463 -4.080 1.00 81.62 186 LYS A CA 1
ATOM 1513 C C . LYS A 1 186 ? 0.458 -22.544 -2.563 1.00 81.62 186 LYS A C 1
ATOM 1515 O O . LYS A 1 186 ? -0.423 -21.882 -2.013 1.00 81.62 186 LYS A O 1
ATOM 1520 N N . PRO A 1 187 ? 1.348 -23.269 -1.862 1.00 80.38 187 PRO A N 1
ATOM 1521 C CA . PRO A 1 187 ? 1.378 -23.260 -0.404 1.00 80.38 187 PRO A CA 1
ATOM 1522 C C . PRO A 1 187 ? 1.479 -21.845 0.169 1.00 80.38 187 PRO A C 1
ATOM 1524 O O . PRO A 1 187 ? 0.855 -21.576 1.182 1.00 80.38 187 PRO A O 1
ATOM 1527 N N . SER A 1 188 ? 2.144 -20.912 -0.524 1.00 80.62 188 SER A N 1
ATOM 1528 C CA . SER A 1 188 ? 2.249 -19.494 -0.144 1.00 80.62 188 SER A CA 1
ATOM 1529 C C . SER A 1 188 ? 0.912 -18.741 -0.037 1.00 80.62 188 SER A C 1
ATOM 1531 O O . SER A 1 188 ? 0.908 -17.578 0.358 1.00 80.62 188 SER A O 1
ATOM 1533 N N . LEU A 1 189 ? -0.229 -19.384 -0.311 1.00 83.44 189 LEU A N 1
ATOM 1534 C CA . LEU A 1 189 ? -1.563 -18.847 -0.042 1.00 83.44 189 LEU A CA 1
ATOM 1535 C C . LEU A 1 189 ? -1.729 -18.367 1.412 1.00 83.44 189 LEU A C 1
ATOM 1537 O O . LEU A 1 189 ? -2.419 -17.376 1.645 1.00 83.44 189 LEU A O 1
ATOM 1541 N N . TYR A 1 190 ? -1.078 -19.006 2.395 1.00 87.25 190 TYR A N 1
ATOM 1542 C CA . TYR A 1 190 ? -1.164 -18.546 3.789 1.00 87.25 190 TYR A CA 1
ATOM 1543 C C . TYR A 1 190 ? -0.572 -17.140 3.989 1.00 87.25 190 TYR A C 1
ATOM 1545 O O . TYR A 1 190 ? -1.102 -16.382 4.802 1.00 87.25 190 TYR A O 1
ATOM 1553 N N . ASN A 1 191 ? 0.442 -16.738 3.212 1.00 89.38 191 ASN A N 1
ATOM 1554 C CA . ASN A 1 191 ? 1.000 -15.380 3.279 1.00 89.38 191 ASN A CA 1
ATOM 1555 C C . ASN A 1 191 ? -0.051 -14.337 2.887 1.00 89.38 191 ASN A C 1
ATOM 1557 O O . ASN A 1 191 ? -0.211 -13.327 3.572 1.00 89.38 191 ASN A O 1
ATOM 1561 N N . LEU A 1 192 ? -0.832 -14.626 1.839 1.00 87.75 192 LEU A N 1
ATOM 1562 C CA . LEU A 1 192 ? -1.909 -13.750 1.381 1.00 87.75 192 LEU A CA 1
ATOM 1563 C C . LEU A 1 192 ? -2.943 -13.517 2.486 1.00 87.75 192 LEU A C 1
ATOM 1565 O O . LEU A 1 192 ? -3.384 -12.389 2.677 1.00 87.75 192 LEU A O 1
ATOM 1569 N N . THR A 1 193 ? -3.292 -14.551 3.260 1.00 90.94 193 THR A N 1
ATOM 1570 C CA . THR A 1 193 ? -4.258 -14.396 4.362 1.00 90.94 193 THR A CA 1
ATOM 1571 C C . THR A 1 193 ? -3.779 -13.402 5.424 1.00 90.94 193 THR A C 1
ATOM 1573 O O . THR A 1 193 ? -4.576 -12.594 5.902 1.00 90.94 193 THR A O 1
ATOM 1576 N N . GLY A 1 194 ? -2.478 -13.395 5.741 1.00 89.88 194 GLY A N 1
ATOM 1577 C CA . GLY A 1 194 ? -1.876 -12.438 6.671 1.00 89.88 194 GLY A CA 1
ATOM 1578 C C . GLY A 1 194 ? -1.877 -11.008 6.125 1.00 89.88 194 GLY A C 1
ATOM 1579 O O . GLY A 1 194 ? -2.267 -10.078 6.833 1.00 89.88 194 GLY A O 1
ATOM 1580 N N . ILE A 1 195 ? -1.523 -10.835 4.847 1.00 91.56 195 ILE A N 1
ATOM 1581 C CA . ILE A 1 195 ? -1.565 -9.530 4.165 1.00 91.56 195 ILE A CA 1
ATOM 1582 C C . ILE A 1 195 ? -3.004 -9.001 4.122 1.00 91.56 195 ILE A C 1
ATOM 1584 O O . ILE A 1 195 ? -3.249 -7.850 4.480 1.00 91.56 195 ILE A O 1
ATOM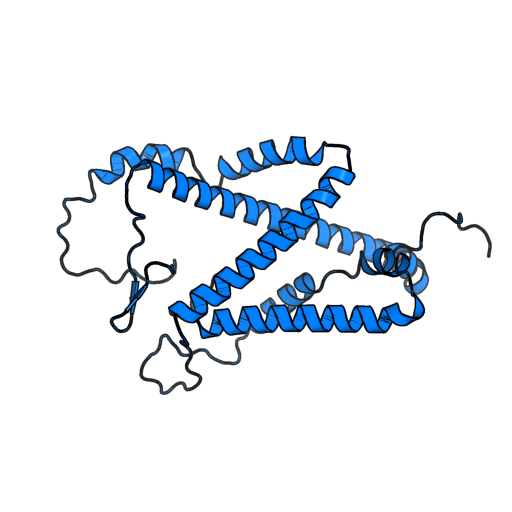 1588 N N . CYS A 1 196 ? -3.980 -9.842 3.769 1.00 91.50 196 CYS A N 1
ATOM 1589 C CA . CYS A 1 196 ? -5.394 -9.471 3.764 1.00 91.50 196 CYS A CA 1
ATOM 1590 C C . CYS A 1 196 ? -5.908 -9.096 5.161 1.00 91.50 196 CYS A C 1
ATOM 1592 O O . CYS A 1 196 ? -6.679 -8.146 5.288 1.00 91.50 196 CYS A O 1
ATOM 1594 N N . ALA A 1 197 ? -5.472 -9.796 6.214 1.00 92.06 197 ALA A N 1
ATOM 1595 C CA . ALA A 1 197 ? -5.855 -9.466 7.586 1.00 92.06 197 ALA A CA 1
ATOM 1596 C C . ALA A 1 197 ? -5.401 -8.050 7.986 1.00 92.06 197 ALA A C 1
ATOM 1598 O O . ALA A 1 197 ? -6.162 -7.321 8.626 1.00 92.06 197 ALA A O 1
ATOM 1599 N N . LEU A 1 198 ? -4.199 -7.638 7.567 1.00 90.25 198 LEU A N 1
ATOM 1600 C CA . LEU A 1 198 ? -3.701 -6.273 7.761 1.00 90.25 198 LEU A CA 1
ATOM 1601 C C . LEU A 1 198 ? -4.378 -5.260 6.825 1.00 90.25 198 LEU A C 1
ATOM 1603 O O . LEU A 1 198 ? -4.683 -4.150 7.254 1.00 90.25 198 LEU A O 1
ATOM 1607 N N . ALA A 1 199 ? -4.674 -5.631 5.578 1.00 92.19 199 ALA A N 1
ATOM 1608 C CA . ALA A 1 199 ? -5.329 -4.748 4.609 1.00 92.19 199 ALA A CA 1
ATOM 1609 C C . ALA A 1 199 ? -6.739 -4.319 5.057 1.00 92.19 199 ALA A C 1
ATOM 1611 O O . ALA A 1 199 ? -7.142 -3.176 4.861 1.00 92.19 199 ALA A O 1
ATOM 1612 N N . PHE A 1 200 ? -7.480 -5.213 5.718 1.00 93.38 200 PHE A N 1
ATOM 1613 C CA . PHE A 1 200 ? -8.811 -4.930 6.269 1.00 93.38 200 PHE A CA 1
ATOM 1614 C C . PHE A 1 200 ? -8.788 -4.493 7.745 1.00 93.38 200 PHE A C 1
ATOM 1616 O O . PHE A 1 200 ? -9.797 -4.571 8.456 1.00 93.38 200 PHE A O 1
ATOM 1623 N N . PHE A 1 201 ? -7.644 -4.013 8.235 1.00 91.38 201 PHE A N 1
ATOM 1624 C CA . PHE A 1 201 ? -7.480 -3.632 9.629 1.00 91.38 201 PHE A CA 1
ATOM 1625 C C . PHE A 1 201 ? -8.009 -2.219 9.925 1.00 91.38 201 PHE A C 1
ATOM 1627 O O . PHE A 1 201 ? -7.302 -1.222 9.819 1.00 91.38 201 PHE A O 1
ATOM 1634 N N . ILE A 1 202 ? -9.265 -2.131 10.370 1.00 91.19 202 ILE A N 1
ATOM 1635 C CA . ILE A 1 202 ? -9.854 -0.893 10.929 1.00 91.19 202 ILE A CA 1
ATOM 1636 C C . ILE A 1 202 ? -10.552 -1.116 12.281 1.00 91.19 202 ILE A C 1
ATOM 1638 O O . ILE A 1 202 ? -11.072 -0.185 12.897 1.00 91.19 202 ILE A O 1
ATOM 1642 N N . HIS A 1 203 ? -10.537 -2.355 12.777 1.00 88.44 203 HIS A N 1
ATOM 1643 C CA . HIS A 1 203 ? -11.302 -2.822 13.936 1.00 88.44 203 HIS A CA 1
ATOM 1644 C C . HIS A 1 203 ? -11.088 -1.987 15.210 1.00 88.44 203 HIS A C 1
ATOM 1646 O O . HIS A 1 203 ? -12.027 -1.788 15.975 1.00 88.44 203 HIS A O 1
ATOM 1652 N N . ASN A 1 204 ? -9.893 -1.425 15.405 1.00 86.69 204 ASN A N 1
ATOM 1653 C CA . ASN A 1 204 ? -9.582 -0.608 16.580 1.00 86.69 204 ASN A CA 1
ATOM 1654 C C . ASN A 1 204 ? -10.192 0.802 16.522 1.00 86.69 204 ASN A C 1
ATOM 1656 O O . ASN A 1 204 ? -10.543 1.370 17.553 1.00 86.69 204 ASN A O 1
ATOM 1660 N N . ALA A 1 205 ? -10.334 1.369 15.322 1.00 87.06 205 ALA A N 1
ATOM 1661 C CA . ALA A 1 205 ? -10.812 2.738 15.117 1.00 87.06 205 ALA A CA 1
ATOM 1662 C C . ALA A 1 205 ? -12.297 2.802 14.727 1.00 87.06 205 ALA A C 1
ATOM 1664 O O . ALA A 1 205 ? -12.936 3.848 14.861 1.00 87.06 205 ALA A O 1
ATOM 1665 N N . ILE A 1 206 ? -12.861 1.684 14.267 1.00 89.69 206 ILE A N 1
ATOM 1666 C CA . ILE A 1 206 ? -14.203 1.616 13.689 1.00 89.69 206 ILE A CA 1
ATOM 1667 C C . ILE A 1 206 ? -15.285 2.161 14.618 1.00 89.69 206 ILE A C 1
ATOM 1669 O O . ILE A 1 206 ? -16.151 2.914 14.184 1.00 89.69 206 ILE A O 1
ATOM 1673 N N . HIS A 1 207 ? -15.219 1.847 15.912 1.00 83.56 207 HIS A N 1
ATOM 1674 C CA . HIS A 1 207 ? -16.239 2.270 16.860 1.00 83.56 207 HIS A CA 1
ATOM 1675 C C . HIS A 1 207 ? -16.230 3.792 17.054 1.00 83.56 207 HIS A C 1
ATOM 1677 O O . HIS A 1 207 ? -17.282 4.433 17.064 1.00 83.56 207 HIS A O 1
ATOM 1683 N N . THR A 1 208 ? -15.040 4.388 17.133 1.00 85.62 208 THR A N 1
ATOM 1684 C CA . THR A 1 208 ? -14.859 5.840 17.229 1.00 85.62 208 THR A CA 1
ATOM 1685 C C . THR A 1 208 ? -15.342 6.551 15.964 1.00 85.62 208 THR A C 1
ATOM 1687 O O . THR A 1 208 ? -15.987 7.596 16.064 1.00 85.62 208 THR A O 1
ATOM 1690 N N . ILE A 1 209 ? -15.105 5.964 14.785 1.00 87.69 209 ILE A N 1
ATOM 1691 C CA . ILE A 1 209 ? -15.577 6.495 13.497 1.00 87.69 209 ILE A CA 1
ATOM 1692 C C . ILE A 1 209 ? -17.110 6.420 13.411 1.00 87.69 209 ILE A C 1
ATOM 1694 O O . ILE A 1 209 ? -17.768 7.428 13.156 1.00 87.69 209 ILE A O 1
ATOM 1698 N N . MET A 1 210 ? -17.702 5.256 13.689 1.00 88.62 210 MET A N 1
ATOM 1699 C CA . MET A 1 210 ? -19.149 5.020 13.572 1.00 88.62 210 MET A CA 1
ATOM 1700 C C . MET A 1 210 ? -19.985 5.856 14.555 1.00 88.62 210 MET A C 1
ATOM 1702 O O . MET A 1 210 ? -21.127 6.207 14.256 1.00 88.62 210 MET A O 1
ATOM 1706 N N . LYS A 1 211 ? -19.423 6.243 15.709 1.00 86.25 211 LYS A N 1
ATOM 1707 C CA . LYS A 1 211 ? -20.068 7.166 16.665 1.00 86.25 211 LYS A CA 1
ATOM 1708 C C . LYS A 1 211 ? -20.279 8.574 16.116 1.00 86.25 211 LYS A C 1
ATOM 1710 O O . LYS A 1 211 ? -21.170 9.280 16.578 1.00 86.25 211 LYS A O 1
ATOM 1715 N N . ARG A 1 212 ? -19.447 9.006 15.166 1.00 85.75 212 ARG A N 1
ATOM 1716 C CA . ARG A 1 212 ? -19.509 10.347 14.566 1.00 85.75 212 ARG A CA 1
ATOM 1717 C C . ARG A 1 212 ? -20.492 10.418 13.392 1.00 85.75 212 ARG A C 1
ATOM 1719 O O . ARG A 1 212 ? -20.629 11.480 12.788 1.00 85.75 212 ARG A O 1
ATOM 1726 N N . GLN A 1 213 ? -21.171 9.322 13.049 1.00 88.00 213 GLN A N 1
ATOM 1727 C CA . GLN A 1 213 ? -22.085 9.295 11.914 1.00 88.00 213 GLN A CA 1
ATOM 1728 C C . GLN A 1 213 ? -23.372 10.091 12.193 1.00 88.00 213 GLN A C 1
ATOM 1730 O O . GLN A 1 213 ? -24.009 9.932 13.231 1.00 88.00 213 GLN A O 1
ATOM 1735 N N . LYS A 1 214 ? -23.808 10.899 11.215 1.00 90.50 214 LYS A N 1
ATOM 1736 C CA . LYS A 1 214 ? -25.061 11.678 11.286 1.00 90.50 214 LYS A CA 1
ATOM 1737 C C . LYS A 1 214 ? -26.312 10.801 11.462 1.00 90.50 214 LYS A C 1
ATOM 1739 O O . LYS A 1 214 ? -27.240 11.201 12.152 1.00 90.50 214 LYS A O 1
ATOM 1744 N N . ASN A 1 215 ? -26.334 9.620 10.836 1.00 91.38 215 ASN A N 1
ATOM 1745 C CA . ASN A 1 215 ? -27.470 8.692 10.830 1.00 91.38 215 ASN A CA 1
ATOM 1746 C C . ASN A 1 215 ? -27.063 7.308 11.375 1.00 91.38 215 ASN A C 1
ATOM 1748 O O . ASN A 1 215 ? -26.897 6.382 10.582 1.00 91.38 215 ASN A O 1
ATOM 1752 N N . PRO A 1 216 ? -26.954 7.127 12.706 1.00 87.75 216 PRO A N 1
ATOM 1753 C CA . PRO A 1 216 ? -26.380 5.921 13.310 1.00 87.75 216 PRO A CA 1
ATOM 1754 C C . PRO A 1 216 ? -27.134 4.613 12.999 1.00 87.75 216 PRO A C 1
ATOM 1756 O O . PRO A 1 216 ? -26.598 3.518 13.147 1.00 87.75 216 PRO A O 1
ATOM 1759 N N . LYS A 1 217 ? -28.392 4.712 12.547 1.00 90.44 217 LYS A N 1
ATOM 1760 C CA . LYS A 1 217 ? -29.233 3.564 12.167 1.00 90.44 217 LYS A CA 1
ATOM 1761 C C . LYS A 1 217 ? -28.695 2.802 10.952 1.00 90.44 217 LYS A C 1
ATOM 1763 O O . LYS A 1 217 ? -28.972 1.617 10.820 1.00 90.44 217 LYS A O 1
ATOM 1768 N N . ASN A 1 218 ? -27.934 3.473 10.087 1.00 92.62 218 ASN A N 1
ATOM 1769 C CA . ASN A 1 218 ? -27.403 2.886 8.858 1.00 92.62 218 ASN A CA 1
ATOM 1770 C C . ASN A 1 218 ? -25.951 2.402 9.000 1.00 92.62 218 ASN A C 1
ATOM 1772 O O . ASN A 1 218 ? -25.394 1.927 8.016 1.00 92.62 218 ASN A O 1
ATOM 1776 N N . ASN A 1 219 ? -25.353 2.475 10.198 1.00 91.12 219 ASN A N 1
ATOM 1777 C CA . ASN A 1 219 ? -23.938 2.156 10.423 1.00 91.12 219 ASN A CA 1
ATOM 1778 C C . ASN A 1 219 ? -23.540 0.781 9.872 1.00 91.12 219 ASN A C 1
ATOM 1780 O O . ASN A 1 219 ? -22.504 0.653 9.231 1.00 91.12 219 ASN A O 1
ATOM 1784 N N . SER A 1 220 ? -24.363 -0.251 10.088 1.00 91.00 220 SER A N 1
ATOM 1785 C CA . SER A 1 220 ? -24.072 -1.610 9.608 1.00 91.00 220 SER A CA 1
ATOM 1786 C C . SER A 1 220 ? -24.041 -1.697 8.081 1.00 91.00 220 SER A C 1
ATOM 1788 O O . SER A 1 220 ? -23.126 -2.290 7.515 1.00 91.00 220 SER A O 1
ATOM 1790 N N . ARG A 1 221 ? -25.016 -1.073 7.413 1.00 94.31 221 ARG A N 1
ATOM 1791 C CA . ARG A 1 221 ? -25.096 -1.007 5.951 1.00 94.31 221 ARG A CA 1
ATOM 1792 C C . ARG A 1 221 ? -23.918 -0.227 5.379 1.00 94.31 221 ARG A C 1
ATOM 1794 O O . ARG A 1 221 ? -23.266 -0.703 4.458 1.00 94.31 221 ARG A O 1
ATOM 1801 N N . ASP A 1 222 ? -23.662 0.961 5.915 1.00 94.50 222 ASP A N 1
ATOM 1802 C CA . ASP A 1 222 ? -22.632 1.864 5.401 1.00 94.50 222 ASP A CA 1
ATOM 1803 C C . ASP A 1 222 ? -21.238 1.244 5.581 1.00 94.50 222 ASP A C 1
ATOM 1805 O O . ASP A 1 222 ? -20.404 1.302 4.678 1.00 94.50 222 ASP A O 1
ATOM 1809 N N . LEU A 1 223 ? -21.026 0.540 6.695 1.00 93.62 223 LEU A N 1
ATOM 1810 C CA . LEU A 1 223 ? -19.820 -0.236 6.931 1.00 93.62 223 LEU A CA 1
ATOM 1811 C C . LEU A 1 223 ? -19.668 -1.415 5.958 1.00 93.62 223 LEU A C 1
ATOM 1813 O O . LEU A 1 223 ? -18.585 -1.615 5.412 1.00 93.62 223 LEU A O 1
ATOM 1817 N N . ALA A 1 224 ? -20.731 -2.191 5.728 1.00 94.81 224 ALA A N 1
ATOM 1818 C CA . ALA A 1 224 ? -20.693 -3.317 4.796 1.00 94.81 224 ALA A CA 1
ATOM 1819 C C . ALA A 1 224 ? -20.365 -2.852 3.370 1.00 94.81 224 ALA A C 1
ATOM 1821 O O . ALA A 1 224 ? -19.506 -3.437 2.713 1.00 94.81 224 ALA A O 1
ATOM 1822 N N . ILE A 1 225 ? -20.988 -1.759 2.917 1.00 96.12 225 ILE A N 1
ATOM 1823 C CA . ILE A 1 225 ? -20.687 -1.141 1.620 1.00 96.12 225 ILE A CA 1
ATOM 1824 C C . ILE A 1 225 ? -19.218 -0.712 1.563 1.00 96.12 225 ILE A C 1
ATOM 1826 O O . ILE A 1 225 ? -18.554 -0.982 0.567 1.00 96.12 225 ILE A O 1
ATOM 1830 N N . ALA A 1 226 ? -18.689 -0.095 2.624 1.00 94.94 226 ALA A N 1
ATOM 1831 C CA . ALA A 1 226 ? -17.287 0.310 2.673 1.00 94.94 226 ALA A CA 1
ATOM 1832 C C . ALA A 1 226 ? -16.332 -0.887 2.526 1.00 94.94 226 ALA A C 1
ATOM 1834 O O . ALA A 1 226 ? -15.433 -0.842 1.691 1.00 94.94 226 ALA A O 1
ATOM 1835 N N . PHE A 1 227 ? -16.551 -1.980 3.265 1.00 95.62 227 PHE A N 1
ATOM 1836 C CA . PHE A 1 227 ? -15.728 -3.189 3.137 1.00 95.62 227 PHE A CA 1
ATOM 1837 C C . PHE A 1 227 ? -15.831 -3.834 1.751 1.00 95.62 227 PHE A C 1
ATOM 1839 O O . PHE A 1 227 ? -14.811 -4.248 1.204 1.00 95.62 227 PHE A O 1
ATOM 1846 N N . ILE A 1 228 ? -17.030 -3.885 1.161 1.00 96.56 228 ILE A N 1
ATOM 1847 C CA . ILE A 1 228 ? -17.230 -4.408 -0.198 1.00 96.56 228 ILE A CA 1
ATOM 1848 C C . ILE A 1 228 ? -16.473 -3.552 -1.214 1.00 96.56 228 ILE A C 1
ATOM 1850 O O . ILE A 1 228 ? -15.754 -4.095 -2.046 1.00 96.56 228 ILE A O 1
ATOM 1854 N N . LEU A 1 229 ? -16.588 -2.223 -1.135 1.00 95.38 229 LEU A N 1
ATOM 1855 C CA . LEU A 1 229 ? -15.877 -1.311 -2.031 1.00 95.38 229 LEU A CA 1
ATOM 1856 C C . LEU A 1 229 ? -14.361 -1.472 -1.902 1.00 95.38 229 LEU A C 1
ATOM 1858 O O . LEU A 1 229 ? -13.685 -1.619 -2.915 1.00 95.38 229 LEU A O 1
ATOM 1862 N N . VAL A 1 230 ? -13.833 -1.516 -0.676 1.00 94.88 230 VAL A N 1
ATOM 1863 C CA . VAL A 1 230 ? -12.399 -1.731 -0.433 1.00 94.88 230 VAL A CA 1
ATOM 1864 C C . VAL A 1 230 ? -11.951 -3.080 -1.001 1.00 94.88 230 VAL A C 1
ATOM 1866 O O . VAL A 1 230 ? 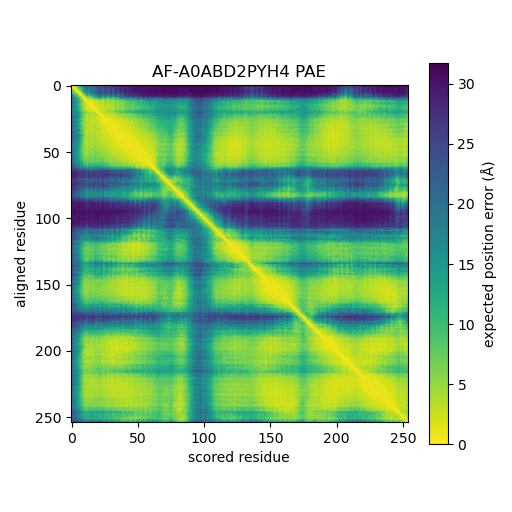-10.975 -3.139 -1.748 1.00 94.88 230 VAL A O 1
ATOM 1869 N N . GLY A 1 231 ? -12.698 -4.155 -0.745 1.00 95.12 231 GLY A N 1
ATOM 1870 C CA . GLY A 1 231 ? -12.376 -5.474 -1.287 1.00 95.12 231 GLY A CA 1
ATOM 1871 C C . GLY A 1 231 ? -12.395 -5.520 -2.811 1.00 95.12 231 GLY A C 1
ATOM 1872 O O . GLY A 1 231 ? -11.463 -6.047 -3.412 1.00 95.12 231 GLY A O 1
ATOM 1873 N N . LEU A 1 232 ? -13.390 -4.900 -3.447 1.00 94.69 232 LEU A N 1
ATOM 1874 C CA . LEU A 1 232 ? -13.441 -4.783 -4.903 1.00 94.69 232 LEU A CA 1
ATOM 1875 C C . LEU A 1 232 ? -12.261 -3.977 -5.451 1.00 94.69 232 LEU A C 1
ATOM 1877 O O . LEU A 1 232 ? -11.700 -4.369 -6.469 1.00 94.69 232 LEU A O 1
ATOM 1881 N N . THR A 1 233 ? -11.841 -2.898 -4.782 1.00 93.12 233 THR A N 1
ATOM 1882 C CA . THR A 1 233 ? -10.661 -2.136 -5.220 1.00 93.12 233 THR A CA 1
ATOM 1883 C C . THR A 1 233 ? -9.378 -2.958 -5.129 1.00 93.12 233 THR A C 1
ATOM 1885 O O . THR A 1 233 ? -8.613 -2.976 -6.088 1.00 93.12 233 THR A O 1
ATOM 1888 N N . TYR A 1 234 ? -9.161 -3.699 -4.038 1.00 93.69 234 TYR A N 1
ATOM 1889 C CA . TYR A 1 234 ? -7.990 -4.570 -3.905 1.00 93.69 234 TYR A CA 1
ATOM 1890 C C . TYR A 1 234 ? -7.990 -5.699 -4.934 1.00 93.69 234 TYR A C 1
ATOM 1892 O O . TYR A 1 234 ? -6.960 -5.946 -5.560 1.00 93.69 234 TYR A O 1
ATOM 1900 N N . LEU A 1 235 ? -9.141 -6.337 -5.166 1.00 93.44 235 LEU A N 1
ATOM 1901 C CA . LEU A 1 235 ? -9.278 -7.374 -6.188 1.00 93.44 235 LEU A CA 1
ATOM 1902 C C . LEU A 1 235 ? -9.027 -6.825 -7.591 1.00 93.44 235 LEU A C 1
ATOM 1904 O O . LEU A 1 235 ? -8.306 -7.450 -8.364 1.00 93.44 235 LEU A O 1
ATOM 1908 N N . LEU A 1 236 ? -9.583 -5.658 -7.918 1.00 91.81 236 LEU A N 1
ATOM 1909 C CA . LEU A 1 236 ? -9.412 -5.026 -9.222 1.00 91.81 236 LEU A CA 1
ATOM 1910 C C . LEU A 1 236 ? -7.940 -4.697 -9.480 1.00 91.81 236 LEU A C 1
ATOM 1912 O O . LEU A 1 236 ? -7.401 -5.092 -10.509 1.00 91.81 236 LEU A O 1
ATOM 1916 N N . ILE A 1 237 ? -7.278 -4.026 -8.536 1.00 91.88 237 ILE A N 1
ATOM 1917 C CA . ILE A 1 237 ? -5.870 -3.639 -8.673 1.00 91.88 237 ILE A CA 1
ATOM 1918 C C . ILE A 1 237 ? -4.980 -4.880 -8.767 1.00 91.88 237 ILE A C 1
ATOM 1920 O O . ILE A 1 237 ? -4.170 -4.983 -9.687 1.00 91.88 237 ILE A O 1
ATOM 1924 N N . GLY A 1 238 ? -5.155 -5.829 -7.842 1.00 90.81 238 GLY A N 1
ATOM 1925 C CA . GLY A 1 238 ? -4.363 -7.053 -7.795 1.00 90.81 238 GLY A CA 1
ATOM 1926 C C . GLY A 1 238 ? -4.514 -7.880 -9.068 1.00 90.81 238 GLY A C 1
ATOM 1927 O O . GLY A 1 238 ? -3.517 -8.315 -9.631 1.00 90.81 238 GLY A O 1
ATOM 1928 N N . THR A 1 239 ? -5.741 -8.028 -9.575 1.00 89.19 239 THR A N 1
ATOM 1929 C CA . THR A 1 239 ? -6.010 -8.797 -10.799 1.00 89.19 239 THR A CA 1
ATOM 1930 C C . THR A 1 239 ? -5.426 -8.115 -12.030 1.00 89.19 239 THR A C 1
ATOM 1932 O O . THR A 1 239 ? -4.739 -8.768 -12.808 1.00 89.19 239 THR A O 1
ATOM 1935 N N . ILE A 1 240 ? -5.657 -6.808 -12.205 1.00 90.88 240 ILE A N 1
ATOM 1936 C CA . ILE A 1 240 ? -5.150 -6.059 -13.365 1.00 90.88 240 ILE A CA 1
ATOM 1937 C C . ILE A 1 240 ? -3.623 -6.099 -13.403 1.00 90.88 240 ILE A C 1
ATOM 1939 O O . ILE A 1 240 ? -3.042 -6.386 -14.449 1.00 90.88 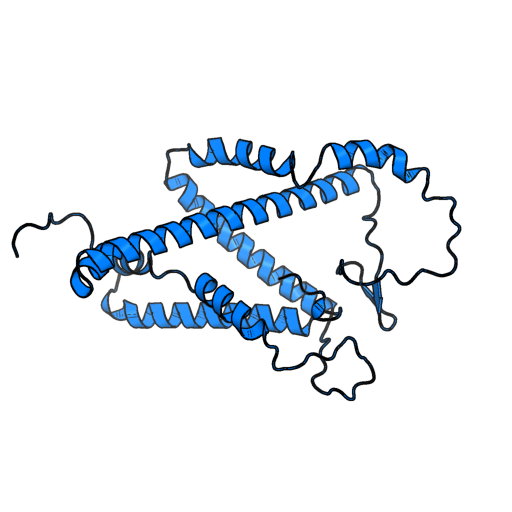240 ILE A O 1
ATOM 1943 N N . PHE A 1 241 ? -2.973 -5.851 -12.265 1.00 88.88 241 PHE A N 1
ATOM 1944 C CA . PHE A 1 241 ? -1.519 -5.877 -12.186 1.00 88.88 241 PHE A CA 1
ATOM 1945 C C . PHE A 1 241 ? -0.967 -7.287 -12.421 1.00 88.88 241 PHE A C 1
ATOM 1947 O O . PHE A 1 241 ? -0.052 -7.462 -13.221 1.00 88.88 241 PHE A O 1
ATOM 1954 N N . PHE A 1 242 ? -1.561 -8.306 -11.795 1.00 87.56 242 PHE A N 1
ATOM 1955 C CA . PHE A 1 242 ? -1.130 -9.694 -11.949 1.00 87.56 242 PHE A CA 1
ATOM 1956 C C . PHE A 1 242 ? -1.268 -10.193 -13.393 1.00 87.56 242 PHE A C 1
ATOM 1958 O O . PHE A 1 242 ? -0.339 -10.801 -13.920 1.00 87.56 242 PHE A O 1
ATOM 1965 N N . VAL A 1 243 ? -2.394 -9.905 -14.051 1.00 86.12 243 VAL A N 1
ATOM 1966 C CA . VAL A 1 243 ? -2.657 -10.276 -15.450 1.00 86.12 243 VAL A CA 1
ATOM 1967 C C . VAL A 1 243 ? -1.766 -9.497 -16.418 1.00 86.12 243 VAL A C 1
ATOM 1969 O O . VAL A 1 243 ? -1.259 -10.080 -17.373 1.00 86.12 243 VAL A O 1
ATOM 1972 N N . GLY A 1 244 ? -1.553 -8.203 -16.173 1.00 84.88 244 GLY A N 1
ATOM 1973 C CA . GLY A 1 244 ? -0.769 -7.335 -17.053 1.00 84.88 244 GLY A CA 1
ATOM 1974 C C . GLY A 1 244 ? 0.748 -7.519 -16.955 1.00 84.88 244 GLY A C 1
ATOM 1975 O O . GLY A 1 244 ? 1.470 -7.105 -17.855 1.00 84.88 244 GLY A O 1
ATOM 1976 N N . PHE A 1 245 ? 1.253 -8.115 -15.870 1.00 84.56 245 PHE A N 1
ATOM 1977 C CA . PHE A 1 245 ? 2.692 -8.206 -15.614 1.00 84.56 245 PHE A CA 1
ATOM 1978 C C . PHE A 1 245 ? 3.423 -9.082 -16.656 1.00 84.56 245 PHE A C 1
ATOM 1980 O O . PHE A 1 245 ? 3.118 -10.273 -16.740 1.00 84.56 245 PHE A O 1
ATOM 1987 N N . PRO A 1 246 ? 4.405 -8.550 -17.408 1.00 76.75 246 PRO A N 1
ATOM 1988 C CA . PRO A 1 246 ? 5.006 -9.250 -18.551 1.00 76.75 246 PRO A CA 1
ATOM 1989 C C . PRO A 1 246 ? 6.116 -10.249 -18.182 1.00 76.75 246 PRO A C 1
ATOM 1991 O O . PRO A 1 246 ? 6.488 -11.090 -18.996 1.00 76.75 246 PRO A O 1
ATOM 1994 N N . LEU A 1 247 ? 6.678 -10.159 -16.972 1.00 75.81 247 LEU A N 1
ATOM 1995 C CA . LEU A 1 247 ? 7.740 -11.056 -16.501 1.00 75.81 247 LEU A CA 1
ATOM 1996 C C . LEU A 1 247 ? 7.159 -12.298 -15.792 1.00 75.81 247 LEU A C 1
ATOM 1998 O O . LEU A 1 247 ? 5.978 -12.306 -15.424 1.00 75.81 247 LEU A O 1
ATOM 2002 N N . PRO A 1 248 ? 7.983 -13.334 -15.522 1.00 74.31 248 PRO A N 1
ATOM 2003 C CA . PRO A 1 248 ? 7.553 -14.481 -14.731 1.00 74.31 248 PRO A CA 1
ATOM 2004 C C . PRO A 1 248 ? 6.961 -14.030 -13.402 1.00 74.31 248 PRO A C 1
ATOM 2006 O O . PRO A 1 248 ? 7.550 -13.203 -12.708 1.00 74.31 248 PRO A O 1
ATOM 2009 N N . LYS A 1 249 ? 5.817 -14.586 -12.991 1.00 76.94 249 LYS A N 1
ATOM 2010 C CA . LYS A 1 249 ? 5.144 -14.118 -11.764 1.00 76.94 249 LYS A CA 1
ATOM 2011 C C . LYS A 1 249 ? 5.949 -14.375 -10.484 1.00 76.94 249 LYS A C 1
ATOM 2013 O O . LYS A 1 249 ? 5.630 -13.813 -9.447 1.00 76.94 249 LYS A O 1
ATOM 2018 N N . SER A 1 250 ? 7.005 -15.188 -10.543 1.00 75.19 250 SER A N 1
ATOM 2019 C CA . SER A 1 250 ? 8.003 -15.327 -9.471 1.00 75.19 250 SER A CA 1
ATOM 2020 C C . SER A 1 250 ? 8.874 -14.081 -9.265 1.00 75.19 250 SER A C 1
ATOM 2022 O O . SER A 1 250 ? 9.573 -13.996 -8.264 1.00 75.19 250 SER A O 1
ATOM 2024 N N . CYS A 1 251 ? 8.869 -13.145 -10.215 1.00 77.69 251 CYS A N 1
ATOM 2025 C CA . CYS A 1 251 ? 9.564 -11.862 -10.137 1.00 77.69 251 CYS A CA 1
ATOM 2026 C C . CYS A 1 251 ? 8.738 -10.766 -9.458 1.00 77.69 251 CYS A C 1
ATOM 2028 O O . CYS A 1 251 ? 9.254 -9.672 -9.239 1.00 77.69 251 CYS A O 1
ATOM 2030 N N . LEU A 1 252 ? 7.462 -11.026 -9.159 1.00 77.19 252 LEU A N 1
ATOM 2031 C CA . LEU A 1 252 ? 6.665 -10.111 -8.354 1.00 77.19 252 LEU A CA 1
ATOM 2032 C C . LEU A 1 252 ? 7.274 -10.063 -6.951 1.00 77.19 252 LEU A C 1
ATOM 2034 O O . LEU A 1 252 ? 7.441 -11.099 -6.310 1.00 77.19 252 LEU A O 1
ATOM 2038 N N . LYS A 1 253 ? 7.661 -8.863 -6.520 1.00 71.06 253 LYS A N 1
ATOM 2039 C CA . LYS A 1 253 ? 8.206 -8.623 -5.184 1.00 71.06 253 LYS A CA 1
ATOM 2040 C C . LYS A 1 253 ? 7.045 -8.656 -4.185 1.00 71.06 253 LYS A C 1
ATOM 2042 O O . LYS A 1 253 ? 6.049 -7.967 -4.415 1.00 71.06 253 LYS A O 1
ATOM 2047 N N . ASP A 1 254 ? 7.181 -9.483 -3.148 1.00 56.78 254 ASP A N 1
ATOM 2048 C CA . ASP A 1 254 ? 6.242 -9.581 -2.018 1.00 56.78 254 ASP A CA 1
ATOM 2049 C C . ASP A 1 254 ? 6.350 -8.368 -1.076 1.00 56.78 254 ASP A C 1
ATOM 2051 O O . ASP A 1 254 ? 7.477 -7.835 -0.910 1.00 56.78 254 ASP A O 1
#

Sequence (254 aa):
LRGFSSSIGIEFVDVLHYYLGRYGSFVGFLFSMLSFVGALIVFFILLTNFLFHTGEFIHEYSQHSHPSMHPIFIHNQTFTDVVCENLPWMPITNASSRSQYMAKLESIDFNVFWDSQRFVPFLIFCLLFPVCTFGNPAFFSRFTAMGVVSLGYILVLILTKAISWGPHFDLYANSTDPYSYVPEFKPSLYNLTGICALAFFIHNAIHTIMKRQKNPKNNSRDLAIAFILVGLTYLLIGTIFFVGFPLPKSCLKD

Radius of gyration: 24.53 Å; Cα contacts (8 Å, |Δi|>4): 124; chains: 1; bounding box: 65×48×68 Å

Mean predicted aligned error: 11.53 Å

Foldseek 3Di:
DPDDDPPDPCFPLNVLCVPVNPVSSVVVVVVVVVLVVVVVVVVLLVQLVVVLVVVVVVVCVVVVNDPVQPFDDDPNDTDSPDDFPPDPPPDPPDDDPDPPVVVVVVVPVCCVCSDSVPNSSVVVCVVVVVVVPPPDVVVVVVVVVVVVVVVVVVVVVLVVLLVVQDFQADDDPPDPDNQRYDDPDDPCVVVVVVVVVSLPPPSRCLVVVLVPDPDNVCSVVVVVVVVVVSVVVCCVSVVSNQRSPNGRSVRDDD

pLDDT: mean 76.8, std 17.19, range [32.19, 96.56]

Secondary structure (DSSP, 8-state):
--S--TTS---HHHHHHHHHHHHHHHHHHHHHHHHHHHHHHHHHHHHHHHHHHHHHHHHHHHTT-------EEETTEEESS---TTS-----S---TTSTTTTHHHHHHHHHHS-TTTHHHHHHHHHHHHHHH---HHHHHHHHHHHHHHHHHHHHHHHHHHHHH----B--TTSS-TTTB--S--TTHHHHHHHHHHHT--TTTHHHHHHT-S-GGGHHHHHHHHHHHHHHHHHHHHHHHHHH--S-GGGS--

Organism: NCBI:t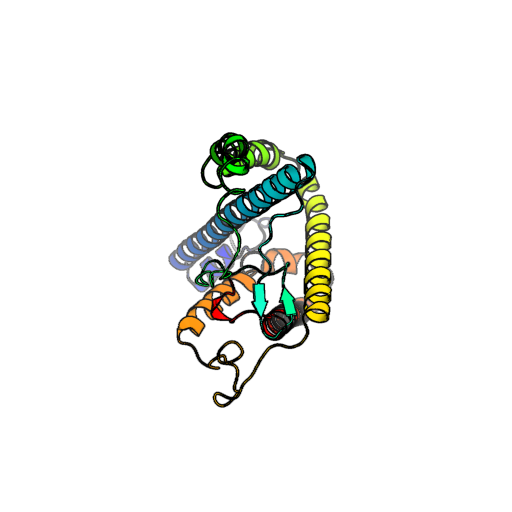xid1844966